Protein 3FGV (pdb70)

Sequence (182 aa):
RREEVVIVKKKSTPQRRGKFNAFFAEELLVGKLVSSETRDFPGCLGAYLLAPERNEEQVVHIWEETPDDALEEAYLTWRADRRGDFLEIINNEEYLLEEVEEQDFKTTYQQQLARREEVVIVKKKSTPQRRGKFNAFFAEELLVGKLVSSETRDFPGCLGAYLLAPERNEEQVVHIWEEETPDDALEEAYLTWRADRGDFLEIINNEYLLEEVEEQDFKTTYQQLA

B-factor: mean 14.97, std 7.83, range [6.07, 55.86]

Organism: Ruegeria pomeroyi (strain ATCC 700808 / DSM 15171 / DSS-3) (NCBI:txid246200)

Structure (mmCIF, N/CA/C/O backbone):
data_3FGV
#
_entry.id   3FGV
#
_cell.length_a   78.760
_cell.length_b   78.760
_cell.length_c   69.810
_cell.angle_alpha   90.000
_cell.angle_beta   90.000
_cell.angle_gamma   120.000
#
_symmetry.space_group_name_H-M   'P 65'
#
loop_
_entity.id
_entity.type
_entity.pdbx_description
1 polymer 'uncharacterized protein with ferredoxin-like fold'
2 non-polymer 'UNKNOWN LIGAND'
3 non-polymer 1,2-ETHANEDIOL
4 water water
#
loop_
_atom_site.group_PDB
_atom_site.id
_atom_site.type_symbol
_atom_site.label_atom_id
_atom_site.label_alt_id
_atom_site.label_comp_id
_atom_site.label_asym_id
_atom_site.label_entity_id
_atom_site.label_seq_id
_atom_site.pdbx_PDB_ins_code
_atom_site.Cartn_x
_atom_site.Cartn_y
_atom_site.Cartn_z
_atom_site.occupancy
_atom_site.B_iso_or_equiv
_atom_site.auth_seq_id
_atom_site.auth_comp_id
_atom_site.auth_asym_id
_atom_site.auth_atom_id
_atom_site.pdbx_PDB_model_num
ATOM 14 N N . ARG A 1 14 ? 35.622 -12.946 0.252 1.00 13.10 13 ARG A N 1
ATOM 15 C CA A ARG A 1 14 ? 35.460 -11.673 0.952 0.50 11.69 13 ARG A CA 1
ATOM 16 C CA B ARG A 1 14 ? 35.473 -11.663 0.949 0.50 11.48 13 ARG A CA 1
ATOM 17 C C . ARG A 1 14 ? 34.000 -11.263 0.939 1.00 10.21 13 ARG A C 1
ATOM 18 O O . ARG A 1 14 ? 33.284 -11.532 -0.030 1.00 10.71 13 ARG A O 1
ATOM 33 N N . GLU A 1 15 ? 33.560 -10.650 2.038 1.00 9.57 14 GLU A N 1
ATOM 34 C CA A GLU A 1 15 ? 32.188 -10.188 2.159 0.50 8.89 14 GLU A CA 1
ATOM 35 C CA B GLU A 1 15 ? 32.168 -10.239 2.251 0.50 10.63 14 GLU A CA 1
ATOM 36 C C . GLU A 1 15 ? 32.108 -8.723 2.461 1.00 9.70 14 GLU A C 1
ATOM 37 O O . GLU A 1 15 ? 33.037 -8.136 3.006 1.00 11.06 14 GLU A O 1
ATOM 48 N N . VAL A 1 16 ? 30.988 -8.123 2.061 1.00 9.01 15 VAL A N 1
ATOM 49 C CA . VAL A 1 16 ? 30.737 -6.688 2.251 1.00 8.64 15 VAL A CA 1
ATOM 50 C C . VAL A 1 16 ? 29.412 -6.551 2.961 1.00 8.14 15 VAL A C 1
ATOM 51 O O . VAL A 1 16 ? 28.440 -7.250 2.632 1.00 9.29 15 VAL A O 1
ATOM 55 N N . VAL A 1 17 ? 29.362 -5.659 3.944 1.00 8.30 16 VAL A N 1
ATOM 56 C CA . VAL A 1 17 ? 28.121 -5.265 4.588 1.00 8.23 16 VAL A CA 1
ATOM 57 C C . VAL A 1 17 ? 27.805 -3.834 4.196 1.00 7.46 16 VAL A C 1
ATOM 58 O O . VAL A 1 17 ? 28.685 -2.987 4.200 1.00 8.09 16 VAL A O 1
ATOM 62 N N . ILE A 1 18 ? 26.539 -3.572 3.886 1.00 7.74 17 ILE A N 1
ATOM 63 C CA . ILE A 1 18 ? 26.020 -2.216 3.701 1.00 7.99 17 ILE A CA 1
ATOM 64 C C . ILE A 1 18 ? 24.893 -2.036 4.702 1.00 8.29 17 ILE A C 1
ATOM 65 O O . ILE A 1 18 ? 23.945 -2.846 4.738 1.00 9.25 17 ILE A O 1
ATOM 70 N N . VAL A 1 19 ? 25.004 -1.004 5.544 1.00 8.58 18 VAL A N 1
ATOM 71 C CA . VAL A 1 19 ? 23.999 -0.708 6.550 1.00 9.39 18 VAL A CA 1
ATOM 72 C C . VAL A 1 19 ? 23.488 0.709 6.325 1.00 8.94 18 VAL A C 1
ATOM 73 O O . VAL A 1 19 ? 24.262 1.674 6.385 1.00 9.43 18 VAL A O 1
ATOM 77 N N . LYS A 1 20 ? 22.185 0.823 6.123 1.00 9.23 19 LYS A N 1
ATOM 78 C CA A LYS A 1 20 ? 21.520 2.123 5.908 0.50 8.89 19 LYS A CA 1
ATOM 79 C CA B LYS A 1 20 ? 21.529 2.109 5.901 0.25 9.57 19 LYS A CA 1
ATOM 80 C CA C LYS A 1 20 ? 21.547 2.099 5.882 0.25 9.98 19 LYS A CA 1
ATOM 81 C C . LYS A 1 20 ? 20.776 2.522 7.163 1.00 9.19 19 LYS A C 1
ATOM 82 O O . LYS A 1 20 ? 19.942 1.762 7.676 1.00 10.60 19 LYS A O 1
ATOM 98 N N . SER A 1 21 ? 21.063 3.733 7.650 1.00 9.14 20 SER A N 1
ATOM 99 C CA . SER A 1 21 ? 20.453 4.314 8.840 1.00 9.39 20 SER A CA 1
ATOM 100 C C . SER A 1 21 ? 19.637 5.552 8.500 1.00 10.04 20 SER A C 1
ATOM 101 O O . SER A 1 21 ? 20.050 6.369 7.677 1.00 9.94 20 SER A O 1
ATOM 104 N N . THR A 1 22 ? 18.510 5.693 9.197 1.00 10.08 21 THR A N 1
ATOM 105 C CA . THR A 1 22 ? 17.584 6.816 9.033 1.00 10.19 21 THR A CA 1
ATOM 106 C C . THR A 1 22 ? 17.486 7.482 10.402 1.00 10.32 21 THR A C 1
ATOM 107 O O . THR A 1 22 ? 16.757 6.989 11.261 1.00 11.12 21 THR A O 1
ATOM 111 N N . PRO A 1 23 ? 18.252 8.568 10.642 1.00 10.74 22 PRO A N 1
ATOM 112 C CA . PRO A 1 23 ? 18.191 9.217 11.963 1.00 11.47 22 PRO A CA 1
ATOM 113 C C . PRO A 1 23 ? 16.853 9.863 12.284 1.00 12.09 22 PRO A C 1
ATOM 114 O O . PRO A 1 23 ? 16.117 10.287 11.389 1.00 12.74 22 PRO A O 1
ATOM 118 N N . GLN A 1 24 ? 16.551 9.929 13.580 1.00 12.79 23 GLN A N 1
ATOM 119 C CA . GLN A 1 24 ? 15.400 10.701 14.042 1.00 13.81 23 GLN A CA 1
ATOM 120 C C . GLN A 1 24 ? 15.531 12.151 13.610 1.00 14.08 23 GLN A C 1
ATOM 121 O O . GLN A 1 24 ? 16.644 12.682 13.466 1.00 12.95 23 GLN A O 1
ATOM 127 N N . ARG A 1 25 ? 14.386 12.782 13.377 1.00 15.95 24 ARG A N 1
ATOM 128 C CA A ARG A 1 25 ? 14.423 14.159 12.903 0.50 16.11 24 ARG A CA 1
ATOM 129 C CA B ARG A 1 25 ? 14.259 14.205 13.028 0.50 16.20 24 ARG A CA 1
ATOM 130 C C . ARG A 1 25 ? 15.063 15.046 13.990 1.00 14.59 24 ARG A C 1
ATOM 131 O O . ARG A 1 25 ? 14.881 14.870 15.199 1.00 15.45 24 ARG A O 1
ATOM 146 N N . GLY A 1 26 ? 15.912 15.947 13.504 1.00 12.53 25 GLY A N 1
ATOM 147 C CA . GLY A 1 26 ? 16.708 16.819 14.341 1.00 12.25 25 GLY A CA 1
ATOM 148 C C . GLY A 1 26 ? 17.996 16.238 14.868 1.00 11.69 25 GLY A C 1
ATOM 149 O O . GLY A 1 26 ? 18.748 16.954 15.507 1.00 13.30 25 GLY A O 1
ATOM 150 N N . LYS A 1 27 ? 18.284 14.964 14.566 1.00 11.40 26 LYS A N 1
ATOM 151 C CA . LYS A 1 27 ? 19.466 14.274 15.085 1.00 11.68 26 LYS A CA 1
ATOM 152 C C . LYS A 1 27 ? 20.436 13.823 14.000 1.00 10.41 26 LYS A C 1
ATOM 153 O O . LYS A 1 27 ? 21.302 12.990 14.271 1.00 11.08 26 LYS A O 1
ATOM 159 N N . PHE A 1 28 ? 20.337 14.363 12.783 1.00 9.97 27 PHE A N 1
ATOM 160 C CA . PHE A 1 28 ? 21.205 13.908 11.701 1.00 10.02 27 PHE A CA 1
ATOM 161 C C . PHE A 1 28 ? 22.684 14.118 12.015 1.00 10.46 27 PHE A C 1
ATOM 162 O O . PHE A 1 28 ? 23.509 13.189 11.915 1.00 10.28 27 PHE A O 1
ATOM 170 N N . ASN A 1 29 ? 23.029 15.345 12.392 1.00 10.87 28 ASN A N 1
ATOM 171 C CA . ASN A 1 29 ? 24.429 15.659 12.624 1.00 11.43 28 ASN A CA 1
ATOM 172 C C . ASN A 1 29 ? 24.979 14.969 13.880 1.00 11.08 28 ASN A C 1
ATOM 173 O O . ASN A 1 29 ? 26.117 14.472 13.867 1.00 12.26 28 ASN A O 1
ATOM 178 N N . ALA A 1 30 ? 24.170 14.864 14.934 1.00 11.19 29 ALA A N 1
ATOM 179 C CA . ALA A 1 30 ? 24.558 14.116 16.133 1.00 11.89 29 ALA A CA 1
ATOM 180 C C . ALA A 1 30 ? 24.794 12.645 15.814 1.00 11.24 29 ALA A C 1
ATOM 181 O O . ALA A 1 30 ? 25.771 12.044 16.295 1.00 12.32 29 ALA A O 1
ATOM 183 N N . PHE A 1 31 ? 23.921 12.071 14.994 1.00 10.78 30 PHE A N 1
ATOM 184 C CA A PHE A 1 31 ? 24.057 10.677 14.574 0.50 9.76 30 PHE A CA 1
ATOM 185 C CA B PHE A 1 31 ? 24.092 10.680 14.632 0.50 10.62 30 PHE A CA 1
ATOM 186 C C . PHE A 1 31 ? 25.360 10.476 13.804 1.00 10.28 30 PHE A C 1
ATOM 187 O O . PHE A 1 31 ? 26.076 9.495 14.020 1.00 10.97 30 PHE A O 1
ATOM 202 N N . ALA A 1 32 ? 25.654 11.398 12.885 1.00 10.38 31 ALA A N 1
ATOM 203 C CA . ALA A 1 32 ? 26.883 11.305 12.099 1.00 10.42 31 ALA A CA 1
ATOM 204 C C . ALA A 1 32 ? 28.128 11.300 12.984 1.00 11.08 31 ALA A C 1
ATOM 205 O O . ALA A 1 32 ? 29.070 10.549 12.726 1.00 11.40 31 ALA A O 1
ATOM 207 N N . GLU A 1 33 ? 28.128 12.105 14.052 1.00 11.30 32 GLU A N 1
ATOM 208 C CA A GLU A 1 33 ? 29.264 12.141 14.976 0.50 12.48 32 GLU A CA 1
ATOM 209 C CA B GLU A 1 33 ? 29.268 12.133 14.982 0.50 12.93 32 GLU A CA 1
ATOM 210 C C . GLU A 1 33 ? 29.404 10.796 15.701 1.00 11.98 32 GLU A C 1
ATOM 211 O O . GLU A 1 33 ? 30.502 10.263 15.820 1.00 13.23 32 GLU A O 1
ATOM 222 N N . LEU A 1 34 ? 28.285 10.259 16.173 1.00 11.52 33 LEU A N 1
ATOM 223 C CA A LEU A 1 34 ? 28.311 8.976 16.907 0.50 11.47 33 LEU A CA 1
ATOM 224 C CA B LEU A 1 34 ? 28.260 8.991 16.896 0.50 12.11 33 LEU A CA 1
ATOM 225 C C . LEU A 1 34 ? 28.737 7.838 16.004 1.00 11.22 33 LEU A C 1
ATOM 226 O O . LEU A 1 34 ? 29.613 7.045 16.369 1.00 11.13 33 LEU A O 1
ATOM 235 N N . VAL A 1 35 ? 28.128 7.739 14.833 1.00 10.49 34 VAL A N 1
ATOM 236 C CA . VAL A 1 35 ? 28.430 6.622 13.946 1.00 10.93 34 VAL A CA 1
ATOM 237 C C . VAL A 1 35 ? 29.840 6.719 13.369 1.00 11.07 34 VAL A C 1
ATOM 238 O O . VAL A 1 35 ? 30.487 5.703 13.123 1.00 11.67 34 VAL A O 1
ATOM 242 N N . GLY A 1 36 ? 30.364 7.923 13.204 1.00 10.25 35 GLY A N 1
ATOM 243 C CA . GLY A 1 36 ? 31.737 8.079 12.761 1.00 11.55 35 GLY A CA 1
ATOM 244 C C . GLY A 1 36 ? 32.740 7.405 13.690 1.00 11.25 35 GLY A C 1
ATOM 245 O O . GLY A 1 36 ? 33.691 6.755 13.229 1.00 12.21 35 GLY A O 1
ATOM 246 N N . LYS A 1 37 ? 32.500 7.502 14.991 1.00 10.76 36 LYS A N 1
ATOM 247 C CA . LYS A 1 37 ? 33.367 6.820 15.974 1.00 11.30 36 LYS A CA 1
ATOM 248 C C . LYS A 1 37 ? 33.254 5.296 15.847 1.00 10.20 36 LYS A C 1
ATOM 249 O O . LYS A 1 37 ? 34.257 4.583 15.895 1.00 10.95 36 LYS A O 1
ATOM 255 N N . LEU A 1 38 ? 32.043 4.800 15.626 1.00 9.99 37 LEU A N 1
ATOM 256 C CA . LEU A 1 38 ? 31.826 3.359 15.435 1.00 9.90 37 LEU A CA 1
ATOM 257 C C . LEU A 1 38 ? 32.476 2.848 14.154 1.00 9.61 37 LEU A C 1
ATOM 258 O O . LEU A 1 38 ? 33.071 1.770 14.141 1.00 9.94 37 LEU A O 1
ATOM 263 N N . VAL A 1 39 ? 32.417 3.634 13.091 1.00 9.60 38 VAL A N 1
ATOM 264 C CA . VAL A 1 39 ? 33.060 3.279 11.820 1.00 8.87 38 VAL A CA 1
ATOM 265 C C . VAL A 1 39 ? 34.582 3.196 11.989 1.00 9.30 38 VAL A C 1
ATOM 266 O O . VAL A 1 39 ? 35.212 2.298 11.449 1.00 9.91 38 VAL A O 1
ATOM 270 N N . SER A 1 40 ? 35.165 4.116 12.752 1.00 9.94 39 SER A N 1
ATOM 271 C CA A SER A 1 40 ? 36.594 4.079 13.041 0.50 10.91 39 SER A CA 1
ATOM 272 C CA B SER A 1 40 ? 36.598 4.077 13.040 0.50 11.01 39 SER A CA 1
ATOM 273 C C . SER A 1 40 ? 36.983 2.816 13.817 1.00 10.16 39 SER A C 1
ATOM 274 O O . SER A 1 40 ? 38.022 2.205 13.546 1.00 10.93 39 SER A O 1
ATOM 279 N N . GLU A 1 41 ? 36.151 2.422 14.776 1.00 9.81 40 GLU A N 1
ATOM 280 C CA . GLU A 1 41 ? 36.395 1.175 15.495 1.00 10.01 40 GLU A CA 1
ATOM 281 C C . GLU A 1 41 ? 36.350 -0.023 14.554 1.00 9.35 40 GLU A C 1
ATOM 282 O O . GLU A 1 41 ? 37.196 -0.919 14.598 1.00 10.71 40 GLU A O 1
ATOM 288 N N . THR A 1 42 ? 35.352 -0.024 13.689 1.00 8.70 41 THR A N 1
ATOM 289 C CA . THR A 1 42 ? 35.166 -1.119 12.744 1.00 8.09 41 THR A CA 1
ATOM 290 C C . THR A 1 42 ? 36.323 -1.224 11.760 1.00 8.05 41 THR A C 1
ATOM 291 O O . THR A 1 42 ? 36.804 -2.318 11.471 1.00 8.50 41 THR A O 1
ATOM 295 N N . ARG A 1 43 ? 36.762 -0.083 11.245 1.00 9.10 42 ARG A N 1
ATOM 296 C CA . ARG A 1 43 ? 37.808 -0.020 10.232 1.00 8.89 42 ARG A CA 1
ATOM 297 C C . ARG A 1 43 ? 39.063 -0.815 10.604 1.00 9.31 42 ARG A C 1
ATOM 298 O O . ARG A 1 43 ? 39.654 -1.457 9.751 1.00 10.54 42 ARG A O 1
ATOM 306 N N . ASP A 1 44 ? 39.463 -0.728 11.869 1.00 9.22 43 ASP A N 1
ATOM 307 C CA . ASP A 1 44 ? 40.674 -1.389 12.368 1.00 9.73 43 ASP A CA 1
ATOM 308 C C . ASP A 1 44 ? 40.406 -2.630 13.186 1.00 9.32 43 ASP A C 1
ATOM 309 O O . ASP A 1 44 ? 41.321 -3.180 13.795 1.00 10.44 43 ASP A O 1
ATOM 314 N N . PHE A 1 45 ? 39.174 -3.127 13.157 1.00 9.42 44 PHE A N 1
ATOM 315 C CA . PHE A 1 45 ? 38.829 -4.385 13.805 1.00 9.20 44 PHE A CA 1
ATOM 316 C C . PHE A 1 45 ? 39.485 -5.524 13.016 1.00 9.09 44 PHE A C 1
ATOM 317 O O . PHE A 1 45 ? 39.585 -5.428 11.794 1.00 9.13 44 PHE A O 1
ATOM 325 N N . PRO A 1 46 ? 39.949 -6.597 13.700 1.00 8.62 45 PRO A N 1
ATOM 326 C CA . PRO A 1 46 ? 40.587 -7.678 12.947 1.00 9.34 45 PRO A CA 1
ATOM 327 C C . PRO A 1 46 ? 39.715 -8.229 11.807 1.00 9.73 45 PRO A C 1
ATOM 328 O O . PRO A 1 46 ? 38.550 -8.545 12.018 1.00 10.70 45 PRO A O 1
ATOM 332 N N . GLY A 1 47 ? 40.301 -8.315 10.612 1.00 9.99 46 GLY A N 1
ATOM 333 C CA . GLY A 1 47 ? 39.634 -8.810 9.424 1.00 10.42 46 GLY A CA 1
ATOM 334 C C . GLY A 1 47 ? 38.941 -7.775 8.574 1.00 9.37 46 GLY A C 1
ATOM 335 O O . GLY A 1 47 ? 38.525 -8.094 7.462 1.00 9.97 46 GLY A O 1
ATOM 336 N N . CYS A 1 48 ? 38.829 -6.539 9.063 1.00 8.69 47 CYS A N 1
ATOM 337 C CA . CYS A 1 48 ? 38.199 -5.476 8.274 1.00 8.72 47 CYS A CA 1
ATOM 338 C C . CYS A 1 48 ? 39.218 -4.919 7.285 1.00 9.06 47 CYS A C 1
ATOM 339 O O . CYS A 1 48 ? 40.286 -4.451 7.679 1.00 10.40 47 CYS A O 1
ATOM 342 N N . LEU A 1 49 ? 38.870 -4.956 6.008 1.00 8.95 48 LEU A N 1
ATOM 343 C CA . LEU A 1 49 ? 39.700 -4.465 4.915 1.00 9.98 48 LEU A CA 1
ATOM 344 C C . LEU A 1 49 ? 39.386 -3.028 4.524 1.00 10.58 48 LEU A C 1
ATOM 345 O O . LEU A 1 49 ? 40.106 -2.438 3.729 1.00 12.89 48 LEU A O 1
ATOM 350 N N . GLY A 1 50 ? 38.305 -2.469 5.059 1.00 9.75 49 GLY A N 1
ATOM 351 C CA . GLY A 1 50 ? 37.951 -1.074 4.813 1.00 9.91 49 GLY A CA 1
ATOM 352 C C . GLY A 1 50 ? 36.582 -0.770 5.360 1.00 8.70 49 GLY A C 1
ATOM 353 O O . GLY A 1 50 ? 35.727 -1.659 5.421 1.00 9.58 49 GLY A O 1
ATOM 354 N N . ALA A 1 51 ? 36.379 0.479 5.785 1.00 8.84 50 ALA A N 1
ATOM 355 C CA . ALA A 1 51 ? 35.079 0.921 6.276 1.00 8.21 50 ALA A CA 1
ATOM 356 C C . ALA A 1 51 ? 34.862 2.355 5.849 1.00 8.78 50 ALA A C 1
ATOM 357 O O . ALA A 1 51 ? 35.787 3.164 5.881 1.00 9.90 50 ALA A O 1
ATOM 359 N N . TYR A 1 52 ? 33.645 2.662 5.414 1.00 8.76 51 TYR A N 1
ATOM 360 C CA . TYR A 1 52 ? 33.313 3.950 4.816 1.00 8.89 51 TYR A CA 1
ATOM 361 C C . TYR A 1 52 ? 31.992 4.427 5.381 1.00 9.06 51 TYR A C 1
ATOM 362 O O . TYR A 1 52 ? 31.056 3.625 5.479 1.00 9.61 51 TYR A O 1
ATOM 371 N N . LEU A 1 53 ? 31.915 5.721 5.707 1.00 9.03 52 LEU A N 1
ATOM 372 C CA . LEU A 1 53 ? 30.678 6.379 6.133 1.00 8.68 52 LEU A CA 1
ATOM 373 C C . LEU A 1 53 ? 30.269 7.381 5.048 1.00 8.35 52 LEU A C 1
ATOM 374 O O . LEU A 1 53 ? 31.074 8.234 4.649 1.00 10.03 52 LEU A O 1
ATOM 392 N N . LEU A 1 55 ? 27.136 10.107 3.740 1.00 8.21 54 LEU A N 1
ATOM 393 C CA . LEU A 1 55 ? 26.085 10.984 4.256 1.00 8.11 54 LEU A CA 1
ATOM 394 C C . LEU A 1 55 ? 25.273 11.588 3.130 1.00 7.92 54 LEU A C 1
ATOM 395 O O . LEU A 1 55 ? 25.840 12.056 2.129 1.00 8.47 54 LEU A O 1
ATOM 400 N N . ALA A 1 56 ? 23.954 11.605 3.303 1.00 7.70 55 ALA A N 1
ATOM 401 C CA . ALA A 1 56 ? 23.048 12.301 2.388 1.00 8.60 55 ALA A CA 1
ATOM 402 C C . ALA A 1 56 ? 22.013 13.028 3.230 1.00 9.17 55 ALA A C 1
ATOM 403 O O . ALA A 1 56 ? 20.879 12.544 3.391 1.00 9.05 55 ALA A O 1
ATOM 405 N N . PRO A 1 57 ? 22.395 14.184 3.789 1.00 9.00 56 PRO A N 1
ATOM 406 C CA . PRO A 1 57 ? 21.466 14.894 4.699 1.00 9.08 56 PRO A CA 1
ATOM 407 C C . PRO A 1 57 ? 20.103 15.197 4.116 1.00 8.92 56 PRO A C 1
ATOM 408 O O . PRO A 1 57 ? 19.092 15.089 4.808 1.00 9.89 56 PRO A O 1
ATOM 412 N N . GLU A 1 58 ? 20.069 15.548 2.841 1.00 8.92 57 GLU A N 1
ATOM 413 C CA . GLU A 1 58 ? 18.811 15.929 2.214 1.00 10.45 57 GLU A CA 1
ATOM 414 C C . GLU A 1 58 ? 17.840 14.744 2.073 1.00 10.66 57 GLU A C 1
ATOM 415 O O . GLU A 1 58 ? 16.640 14.961 1.915 1.00 12.76 57 GLU A O 1
ATOM 421 N N . ARG A 1 59 ? 18.371 13.515 2.090 1.00 9.71 58 ARG A N 1
ATOM 422 C CA . ARG A 1 59 ? 17.574 12.294 2.073 1.00 9.47 58 ARG A CA 1
ATOM 423 C C . ARG A 1 59 ? 17.418 11.682 3.456 1.00 9.16 58 ARG A C 1
ATOM 424 O O . ARG A 1 59 ? 16.801 10.617 3.604 1.00 10.89 58 ARG A O 1
ATOM 432 N N . ASN A 1 60 ? 17.944 12.346 4.485 1.00 9.30 59 ASN A N 1
ATOM 433 C CA . ASN A 1 60 ? 17.969 11.799 5.843 1.00 9.71 59 ASN A CA 1
ATOM 434 C C . ASN A 1 60 ? 18.497 10.365 5.883 1.00 9.46 59 ASN A C 1
ATOM 435 O O . ASN A 1 60 ? 17.921 9.497 6.524 1.00 10.03 59 ASN A O 1
ATOM 440 N N . GLU A 1 61 ? 19.619 10.169 5.203 1.00 9.46 60 GLU A N 1
ATOM 441 C CA A GLU A 1 61 ? 20.204 8.853 5.065 0.50 8.76 60 GLU A CA 1
ATOM 442 C CA B GLU A 1 61 ? 20.227 8.844 4.996 0.50 11.08 60 GLU A CA 1
ATOM 443 C C . GLU A 1 61 ? 21.690 8.893 5.389 1.00 9.14 60 GLU A C 1
ATOM 444 O O . GLU A 1 61 ? 22.409 9.804 4.971 1.00 9.09 60 GLU A O 1
ATOM 455 N N . GLN A 1 62 ? 22.135 7.882 6.130 1.00 8.81 61 GLN A N 1
ATOM 456 C CA . GLN A 1 62 ? 23.551 7.632 6.330 1.00 9.09 61 GLN A CA 1
ATOM 457 C C . GLN A 1 62 ? 23.785 6.163 6.011 1.00 9.35 61 GLN A C 1
ATOM 458 O O . GLN A 1 62 ? 22.960 5.321 6.360 1.00 11.02 61 GLN A O 1
ATOM 464 N N . VAL A 1 63 ? 24.873 5.870 5.320 1.00 8.68 62 VAL A N 1
ATOM 465 C CA . VAL A 1 63 ? 25.187 4.506 4.915 1.00 8.44 62 VAL A CA 1
ATOM 466 C C . VAL A 1 63 ? 26.606 4.193 5.348 1.00 8.29 62 VAL A C 1
ATOM 467 O O . VAL A 1 63 ? 27.515 4.992 5.139 1.00 9.46 62 VAL A O 1
ATOM 471 N N . VAL A 1 64 ? 26.780 3.018 5.945 1.00 8.14 63 VAL A N 1
ATOM 472 C CA . VAL A 1 64 ? 28.082 2.486 6.272 1.00 7.92 63 VAL A CA 1
ATOM 473 C C . VAL A 1 64 ? 28.319 1.255 5.416 1.00 7.54 63 VAL A C 1
ATOM 474 O O . VAL A 1 64 ? 27.420 0.425 5.248 1.00 8.60 63 VAL A O 1
ATOM 491 N N . HIS A 1 66 ? 31.382 -1.822 4.929 1.00 7.35 65 HIS A N 1
ATOM 492 C CA . HIS A 1 66 ? 32.656 -2.392 5.342 1.00 7.61 65 HIS A CA 1
ATOM 493 C C . HIS A 1 66 ? 32.906 -3.721 4.675 1.00 7.70 65 HIS A C 1
ATOM 494 O O . HIS A 1 66 ? 31.983 -4.451 4.337 1.00 8.55 65 HIS A O 1
ATOM 501 N N . ILE A 1 67 ? 34.194 -3.966 4.461 1.00 8.34 66 ILE A N 1
ATOM 502 C CA . ILE A 1 67 ? 34.706 -5.115 3.722 1.00 8.53 66 ILE A CA 1
ATOM 503 C C . ILE A 1 67 ? 35.453 -6.028 4.677 1.00 8.41 66 ILE A C 1
ATOM 504 O O . ILE A 1 67 ? 36.199 -5.547 5.530 1.00 8.51 66 ILE A O 1
ATOM 509 N N . TRP A 1 68 ? 35.244 -7.335 4.528 1.00 8.43 67 TRP A N 1
ATOM 510 C CA . TRP A 1 68 ? 35.722 -8.343 5.467 1.00 8.91 67 TRP A CA 1
ATOM 511 C C . TRP A 1 68 ? 36.523 -9.401 4.736 1.00 8.86 67 TRP A C 1
ATOM 512 O O . TRP A 1 68 ? 36.101 -9.919 3.700 1.00 9.45 67 TRP A O 1
ATOM 523 N N A GLU A 1 69 ? 37.698 -9.721 5.294 0.50 9.61 68 GLU A N 1
ATOM 524 N N B GLU A 1 69 ? 37.677 -9.760 5.296 0.50 9.55 68 GLU A N 1
ATOM 525 C CA A GLU A 1 69 ? 38.603 -10.768 4.772 0.50 10.50 68 GLU A CA 1
ATOM 526 C CA B GLU A 1 69 ? 38.570 -10.726 4.644 0.50 10.51 68 GLU A CA 1
ATOM 527 C C A GLU A 1 69 ? 37.912 -12.088 4.525 0.50 10.76 68 GLU A C 1
ATOM 528 C C B GLU A 1 69 ? 37.939 -12.112 4.529 0.50 10.82 68 GLU A C 1
ATOM 529 O O A GLU A 1 69 ? 38.133 -12.737 3.494 0.50 12.12 68 GLU A O 1
ATOM 530 O O B GLU A 1 69 ? 38.219 -12.829 3.562 0.50 12.17 68 GLU A O 1
ATOM 541 N N . THR A 1 70 ? 37.123 -12.493 5.510 1.00 11.34 69 THR A N 1
ATOM 542 C CA . THR A 1 70 ? 36.425 -13.773 5.505 1.00 13.15 69 THR A CA 1
ATOM 543 C C . THR A 1 70 ? 35.054 -13.593 6.151 1.00 12.40 69 THR A C 1
ATOM 544 O O . THR A 1 70 ? 34.850 -12.665 6.939 1.00 11.46 69 THR A O 1
ATOM 548 N N . PRO A 1 71 ? 34.116 -14.498 5.870 1.00 14.01 70 PRO A N 1
ATOM 549 C CA . P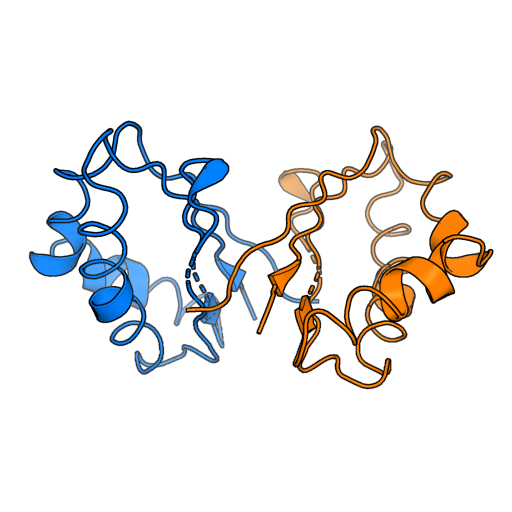RO A 1 71 ? 32.889 -14.523 6.644 1.00 14.06 70 PRO A CA 1
ATOM 550 C C . PRO A 1 71 ? 33.132 -14.743 8.151 1.00 14.19 70 PRO A C 1
ATOM 55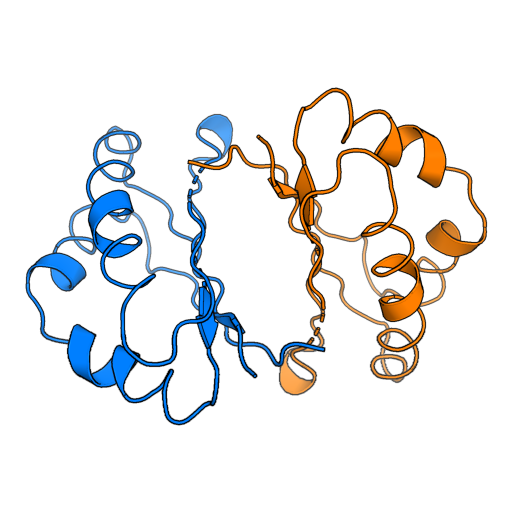1 O O . PRO A 1 71 ? 32.411 -14.159 8.959 1.00 14.39 70 PRO A O 1
ATOM 555 N N . ASP A 1 72 ? 34.176 -15.501 8.508 1.00 15.33 71 ASP A N 1
ATOM 556 C CA A ASP A 1 72 ? 34.525 -15.745 9.922 0.50 15.55 71 ASP A CA 1
ATOM 557 C CA B ASP A 1 72 ? 34.544 -15.741 9.915 0.50 16.15 71 ASP A CA 1
ATOM 558 C C . ASP A 1 72 ? 34.809 -14.422 10.630 1.00 14.40 71 ASP A C 1
ATOM 559 O O . ASP A 1 72 ? 34.345 -14.207 11.747 1.00 13.48 71 ASP A O 1
ATOM 568 N N . ALA A 1 73 ? 35.596 -13.573 9.982 1.00 12.78 72 ALA A N 1
ATOM 569 C CA . ALA A 1 73 ? 35.987 -12.293 10.544 1.00 11.68 72 ALA A CA 1
ATOM 570 C C . ALA A 1 73 ? 34.773 -11.398 10.745 1.00 10.11 72 ALA A C 1
ATOM 571 O O . ALA A 1 73 ? 34.616 -10.782 11.789 1.00 9.86 72 ALA A O 1
ATOM 573 N N . LEU A 1 74 ? 33.894 -11.344 9.744 1.00 9.22 73 LEU A N 1
ATOM 574 C CA . LEU A 1 74 ? 32.650 -10.577 9.878 1.00 9.01 73 LEU A CA 1
ATOM 575 C C . LEU A 1 74 ? 31.829 -11.064 11.060 1.00 8.73 73 LEU A C 1
ATOM 576 O O . LEU A 1 74 ? 31.361 -10.287 11.875 1.00 8.52 73 LEU A O 1
ATOM 581 N N . GLU A 1 75 ? 31.637 -12.373 11.148 1.00 9.32 74 GLU A N 1
ATOM 582 C CA A GLU A 1 75 ? 30.803 -12.912 12.208 0.50 9.13 74 GLU A CA 1
ATOM 583 C CA B GLU A 1 75 ? 30.785 -12.915 12.208 0.50 9.95 74 GLU A CA 1
ATOM 584 C C . GLU A 1 75 ? 31.391 -12.669 13.595 1.00 9.32 74 GLU A C 1
ATOM 585 O O . GLU A 1 75 ? 30.659 -12.367 14.540 1.00 9.97 74 GLU A O 1
ATOM 596 N N . ALA A 1 76 ? 32.723 -12.745 13.705 1.00 9.41 75 ALA A N 1
ATOM 597 C CA . ALA A 1 76 ? 33.389 -12.431 14.982 1.00 9.56 75 ALA A CA 1
ATOM 598 C C . ALA A 1 76 ? 33.127 -10.966 15.395 1.00 8.82 75 ALA A C 1
ATOM 599 O O . ALA A 1 76 ? 32.891 -10.668 16.567 1.00 9.05 75 ALA A O 1
ATOM 601 N N . TYR A 1 77 ? 33.164 -10.062 14.417 1.00 8.41 76 TYR A N 1
ATOM 602 C CA . TYR A 1 77 ? 32.841 -8.653 14.627 1.00 8.04 76 TYR A CA 1
ATOM 603 C C . TYR A 1 77 ? 31.400 -8.457 15.092 1.00 7.96 76 TYR A C 1
ATOM 604 O O . TYR A 1 77 ? 31.135 -7.704 16.038 1.00 8.18 76 TYR A O 1
ATOM 613 N N . LEU A 1 78 ? 30.453 -9.110 14.413 1.00 8.09 77 LEU A N 1
ATOM 614 C CA . LEU A 1 78 ? 29.047 -8.940 14.763 1.00 8.41 77 LEU A CA 1
ATOM 615 C C . LEU A 1 78 ? 28.736 -9.455 16.174 1.00 9.06 77 LEU A C 1
ATOM 616 O O . LEU A 1 78 ? 27.953 -8.851 16.904 1.00 9.07 77 LEU A O 1
ATOM 621 N N . THR A 1 79 ? 29.387 -10.546 16.550 1.00 8.36 78 THR A N 1
ATOM 622 C CA . THR A 1 79 ? 29.283 -11.089 17.905 1.00 8.85 78 THR A CA 1
ATOM 623 C C . THR A 1 79 ? 29.895 -10.147 18.931 1.00 9.17 78 THR A C 1
ATOM 624 O O . THR A 1 79 ? 29.299 -9.884 19.988 1.00 9.65 78 THR A O 1
ATOM 628 N N . TRP A 1 80 ? 31.085 -9.650 18.617 1.00 8.86 79 TRP A N 1
ATOM 629 C CA . TRP A 1 80 ? 31.799 -8.743 19.507 1.00 9.10 79 TRP A CA 1
ATOM 630 C C . TRP A 1 80 ? 31.01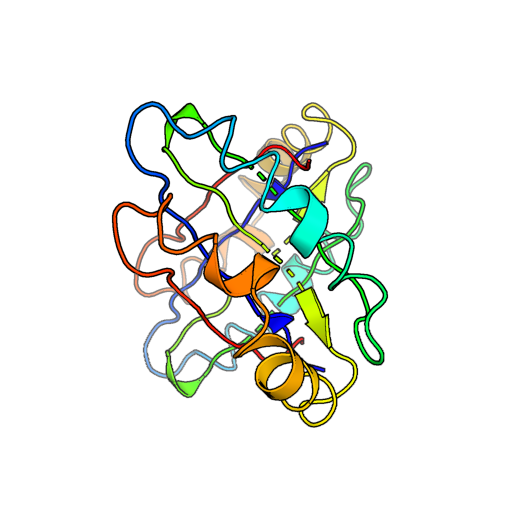2 -7.477 19.780 1.00 9.23 79 TRP A C 1
ATOM 631 O O . TRP A 1 80 ? 30.960 -7.009 20.922 1.00 9.68 79 TRP A O 1
ATOM 642 N N . ARG A 1 81 ? 30.388 -6.908 18.751 1.00 8.99 80 ARG A N 1
ATOM 643 C CA . ARG A 1 81 ? 29.731 -5.603 18.936 1.00 9.77 80 ARG A CA 1
ATOM 644 C C . ARG A 1 81 ? 28.335 -5.688 19.542 1.00 9.56 80 ARG A C 1
ATOM 645 O O . ARG A 1 81 ? 27.832 -4.669 20.000 1.00 11.11 80 ARG A O 1
ATOM 653 N N . ALA A 1 82 ? 27.711 -6.869 19.542 1.00 10.37 81 ALA A N 1
ATOM 654 C CA . ALA A 1 82 ? 26.267 -6.998 19.783 1.00 10.60 81 ALA A CA 1
ATOM 655 C C . ALA A 1 82 ? 25.803 -6.370 21.079 1.00 10.66 81 ALA A C 1
ATOM 656 O O . ALA A 1 82 ? 24.730 -5.748 21.121 1.00 13.18 81 ALA A O 1
ATOM 658 N N . ASP A 1 83 ? 26.585 -6.544 22.143 1.00 9.90 82 ASP A N 1
ATOM 659 C CA . ASP A 1 83 ? 26.211 -6.067 23.487 1.00 10.12 82 ASP A CA 1
ATOM 660 C C . ASP A 1 83 ? 27.021 -4.867 23.958 1.00 12.09 82 ASP A C 1
ATOM 661 O O . ASP A 1 83 ? 26.900 -4.464 25.134 1.00 12.59 82 ASP A O 1
ATOM 666 N N . ARG A 1 84 ? 27.793 -4.254 23.063 1.00 11.30 83 ARG A N 1
ATOM 667 C CA A ARG A 1 84 ? 28.647 -3.116 23.455 0.50 11.49 83 ARG A CA 1
ATOM 668 C CA B ARG A 1 84 ? 28.633 -3.125 23.460 0.50 12.29 83 ARG A CA 1
ATOM 669 C C . ARG A 1 84 ? 27.838 -1.828 23.529 1.00 12.27 83 ARG A C 1
ATOM 670 O O . ARG A 1 84 ? 27.060 -1.522 22.628 1.00 12.17 83 ARG A O 1
ATOM 685 N N . GLY A 1 85 ? 28.040 -1.069 24.607 1.00 12.81 84 GLY A N 1
ATOM 686 C CA . GLY A 1 85 ? 27.243 0.120 24.861 1.00 12.41 84 GLY A CA 1
ATOM 687 C C . GLY A 1 85 ? 27.265 1.164 23.770 1.00 11.83 84 GLY A C 1
ATOM 688 O O . GLY A 1 85 ? 26.236 1.727 23.437 1.00 12.49 84 GLY A O 1
ATOM 689 N N . ASP A 1 86 ? 28.437 1.411 23.198 1.00 11.36 85 ASP A N 1
ATOM 690 C CA . ASP A 1 86 ? 28.529 2.434 22.147 1.00 11.52 85 ASP A CA 1
ATOM 691 C C . ASP A 1 86 ? 27.804 2.042 20.864 1.00 10.77 85 ASP A C 1
ATOM 692 O O . ASP A 1 86 ? 27.096 2.865 20.297 1.00 11.50 85 ASP A O 1
ATOM 697 N N . PHE A 1 87 ? 27.865 0.767 20.472 1.00 9.88 86 PHE A N 1
ATOM 698 C CA . PHE A 1 87 ? 27.059 0.305 19.345 1.00 10.17 86 PHE A CA 1
ATOM 699 C C . PHE A 1 87 ? 25.566 0.347 19.656 1.00 11.23 86 PHE A C 1
ATOM 700 O O . PHE A 1 87 ? 24.768 0.737 18.813 1.00 13.03 86 PHE A O 1
ATOM 708 N N . LEU A 1 88 ? 25.198 -0.036 20.871 1.00 11.46 87 LEU A N 1
ATOM 709 C CA . LEU A 1 88 ? 23.784 -0.012 21.271 1.00 12.26 87 LEU A CA 1
ATOM 710 C C . LEU A 1 88 ? 23.184 1.385 21.352 1.00 12.38 87 LEU A C 1
ATOM 711 O O . LEU A 1 88 ? 22.002 1.559 21.141 1.00 12.89 87 LEU A O 1
ATOM 716 N N . GLU A 1 89 ? 24.025 2.379 21.626 1.00 13.35 88 GLU A N 1
ATOM 717 C CA . GLU A 1 89 ? 23.568 3.769 21.722 1.00 14.34 88 GLU A CA 1
ATOM 718 C C . GLU A 1 89 ? 22.887 4.259 20.449 1.00 14.34 88 GLU A C 1
ATOM 719 O O . GLU A 1 89 ? 22.016 5.121 20.529 1.00 14.66 88 GLU A O 1
ATOM 725 N N . ILE A 1 90 ? 23.255 3.711 19.286 1.00 15.39 89 ILE A N 1
ATOM 726 C CA A ILE A 1 90 ? 22.656 4.123 18.010 0.50 16.43 89 ILE A CA 1
ATOM 727 C CA B ILE A 1 90 ? 22.635 4.108 18.001 0.50 16.59 89 ILE A CA 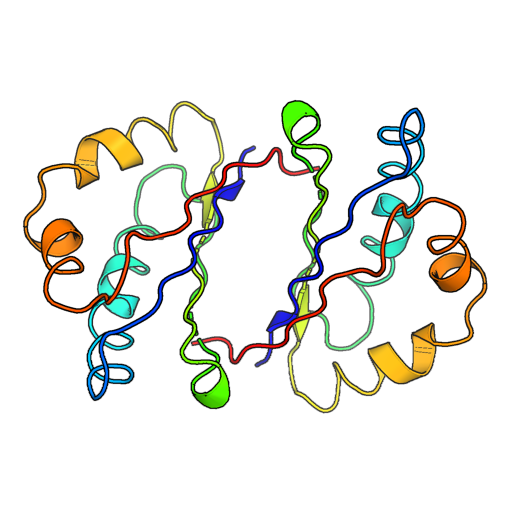1
ATOM 728 C C . ILE A 1 90 ? 21.122 3.992 18.009 1.00 17.08 89 ILE A C 1
ATOM 729 O O . ILE A 1 90 ? 20.430 4.793 17.388 1.00 16.77 89 ILE A O 1
ATOM 738 N N . ASN A 1 91 ? 20.605 2.992 18.724 1.00 18.96 90 ASN A N 1
ATOM 739 C CA A ASN A 1 91 ? 19.189 2.697 18.674 0.50 21.67 90 ASN A CA 1
ATOM 740 C CA B ASN A 1 91 ? 19.166 2.699 18.764 0.50 21.80 90 ASN A CA 1
ATOM 741 C C . ASN A 1 91 ? 18.332 3.880 19.199 1.00 22.31 90 ASN A C 1
ATOM 742 O O . ASN A 1 91 ? 17.220 4.084 18.688 1.00 25.90 90 ASN A O 1
ATOM 751 N N . GLU A 1 92 ? 18.875 4.691 20.131 1.00 21.39 91 GLU A N 1
ATOM 752 C CA A GLU A 1 92 ? 18.108 5.858 20.602 0.50 22.65 91 GLU A CA 1
ATOM 753 C CA B GLU A 1 92 ? 18.256 5.942 20.657 0.50 22.09 91 GLU A CA 1
ATOM 754 C C . GLU A 1 92 ? 18.136 7.067 19.643 1.00 21.34 91 GLU A C 1
ATOM 755 O O . GLU A 1 92 ? 17.458 8.054 19.901 1.00 23.84 91 GLU A O 1
ATOM 766 N N . TYR A 1 93 ? 18.865 6.975 18.524 1.00 17.97 92 TYR A N 1
ATOM 767 C CA . TYR A 1 93 ? 18.927 8.036 17.521 1.00 17.35 92 TYR A CA 1
ATOM 768 C C . TYR A 1 93 ? 18.236 7.681 16.200 1.00 16.60 92 TYR A C 1
ATOM 769 O O . TYR A 1 93 ? 18.141 8.556 15.339 1.00 18.88 92 TYR A O 1
ATOM 778 N N . LEU A 1 94 ? 17.769 6.436 16.041 1.00 15.72 93 LEU A N 1
ATOM 779 C CA A LEU A 1 94 ? 17.202 5.872 14.796 0.50 14.99 93 LEU A CA 1
ATOM 780 C CA B LEU A 1 94 ? 17.222 6.062 14.743 0.50 15.92 93 LEU A CA 1
ATOM 781 C C . LEU A 1 94 ? 15.695 6.058 14.733 1.00 15.12 93 LEU A C 1
ATOM 782 O O . LEU A 1 94 ? 15.022 5.766 15.732 1.00 16.62 93 LEU A O 1
ATOM 791 N N . GLU A 1 95 ? 15.164 6.445 13.575 1.00 13.79 94 GLU A N 1
ATOM 792 C CA A GLU A 1 95 ? 13.711 6.526 13.396 0.50 15.33 94 GLU A CA 1
ATOM 793 C CA B GLU A 1 95 ? 13.723 6.558 13.307 0.50 15.63 94 GLU A CA 1
ATOM 794 C C . GLU A 1 95 ? 13.105 5.155 13.161 1.00 16.33 94 GLU A C 1
ATOM 795 O O . GLU A 1 95 ? 12.002 4.874 13.638 1.00 18.37 94 GLU A O 1
ATOM 806 N N . VAL A 1 96 ? 13.811 4.301 12.430 1.00 15.34 95 VAL A N 1
ATOM 807 C CA . VAL A 1 96 ? 13.396 2.926 12.142 1.00 15.57 95 VAL A CA 1
ATOM 808 C C . VAL A 1 96 ? 14.632 2.052 12.257 1.00 15.02 95 VAL A C 1
ATOM 809 O O . VAL A 1 96 ? 15.758 2.564 12.320 1.00 14.90 95 VAL A O 1
ATOM 813 N N . GLU A 1 97 ? 14.427 0.735 12.253 1.00 15.06 96 GLU A N 1
ATOM 814 C CA A GLU A 1 97 ? 15.548 -0.208 12.314 0.50 15.45 96 GLU A CA 1
ATOM 815 C CA B GLU A 1 97 ? 15.518 -0.242 12.286 0.50 15.27 96 GLU A CA 1
ATOM 816 C C . GLU A 1 97 ? 16.454 -0.031 11.096 1.00 14.62 96 GLU A C 1
ATOM 817 O O . GLU A 1 97 ? 15.992 0.285 9.996 1.00 14.39 96 GLU A O 1
ATOM 828 N N . GLN A 1 98 ? 17.740 -0.240 11.317 1.00 13.53 97 GLN A N 1
ATOM 829 C CA . GLN A 1 98 ? 18.714 -0.164 10.237 1.00 12.50 97 GLN A CA 1
ATOM 830 C C . GLN A 1 98 ? 18.451 -1.279 9.217 1.00 11.66 97 GLN A C 1
ATOM 831 O O . GLN A 1 98 ? 17.989 -2.376 9.571 1.00 13.33 97 GLN A O 1
ATOM 837 N N . ASP A 1 99 ? 18.744 -0.984 7.963 1.00 10.42 98 ASP A N 1
ATOM 838 C CA . ASP A 1 99 ? 18.696 -1.941 6.861 1.00 10.32 98 ASP A CA 1
ATOM 839 C C . ASP A 1 99 ? 20.109 -2.477 6.703 1.00 9.59 98 ASP A C 1
ATOM 840 O O . ASP A 1 99 ? 20.998 -1.769 6.230 1.00 10.37 98 ASP A O 1
ATOM 845 N N . PHE A 1 100 ? 20.309 -3.734 7.087 1.00 9.72 99 PHE A N 1
ATOM 846 C CA . PHE A 1 100 ? 21.602 -4.424 7.097 1.00 9.71 99 PHE A CA 1
ATOM 847 C C . PHE A 1 100 ? 21.585 -5.495 6.030 1.00 9.33 99 PHE A C 1
ATOM 848 O O . PHE A 1 100 ? 20.751 -6.401 6.079 1.00 10.15 99 PHE A O 1
ATOM 856 N N . LYS A 1 101 ? 22.511 -5.430 5.074 1.00 9.22 100 LYS A N 1
ATOM 857 C CA . LYS A 1 101 ? 22.612 -6.431 4.011 1.00 10.52 100 LYS A CA 1
ATOM 858 C C . LYS A 1 101 ? 24.042 -6.868 3.810 1.00 9.96 100 LYS A C 1
ATOM 859 O O . LYS A 1 101 ? 24.959 -6.055 3.854 1.00 9.83 100 LYS A O 1
ATOM 865 N N . THR A 1 102 ? 24.215 -8.169 3.570 1.00 10.67 101 THR A N 1
ATOM 866 C CA A THR A 1 102 ? 25.528 -8.773 3.346 0.50 10.34 101 THR A CA 1
ATOM 867 C CA B THR A 1 102 ? 25.506 -8.794 3.332 0.50 11.35 101 THR A CA 1
ATOM 868 C C . THR A 1 102 ? 25.624 -9.213 1.879 1.00 10.61 101 THR A C 1
ATOM 869 O O . THR A 1 102 ? 24.649 -9.660 1.276 1.00 14.35 101 THR A O 1
ATOM 876 N N . TYR A 1 103 ? 26.814 -9.084 1.317 1.00 8.67 102 TYR A N 1
ATOM 877 C CA . TYR A 1 103 ? 27.098 -9.403 -0.074 1.00 8.46 102 TYR A CA 1
ATOM 878 C C . TYR A 1 103 ? 28.410 -10.143 -0.202 1.00 8.40 102 TYR A C 1
ATOM 879 O O . TYR A 1 103 ? 29.286 -9.980 0.634 1.00 9.04 102 TYR A O 1
ATOM 888 N N . GLN A 1 104 ? 28.559 -10.858 -1.302 1.00 8.40 103 GLN A N 1
ATOM 889 C CA A GLN A 1 104 ? 29.849 -11.363 -1.720 0.50 8.54 103 GLN A CA 1
ATOM 890 C CA B GLN A 1 104 ? 29.884 -11.376 -1.720 0.25 9.40 103 GLN A CA 1
ATOM 891 C CA C GLN A 1 104 ? 29.870 -11.376 -1.720 0.25 9.15 103 GLN A CA 1
ATOM 892 C C . GLN A 1 104 ? 30.582 -10.287 -2.509 1.00 9.17 103 GLN A C 1
ATOM 893 O O . GLN A 1 104 ? 29.999 -9.687 -3.393 1.00 10.05 103 GLN A O 1
ATOM 909 N N . LEU A 1 105 ? 31.854 -10.049 -2.190 1.00 9.17 104 LEU A N 1
ATOM 910 C CA . LEU A 1 105 ? 32.663 -9.130 -2.985 1.00 9.53 104 LEU A CA 1
ATOM 911 C C . LEU A 1 105 ? 33.144 -9.851 -4.239 1.00 10.46 104 LEU A C 1
ATOM 912 O O . LEU A 1 105 ? 33.828 -10.876 -4.146 1.00 12.45 104 LEU A O 1
ATOM 917 N N . ALA A 1 106 ? 32.786 -9.336 -5.406 1.00 10.46 105 ALA A N 1
ATOM 918 C CA . ALA A 1 106 ? 33.224 -9.920 -6.669 1.00 11.72 105 ALA A CA 1
ATOM 919 C C . ALA A 1 106 ? 34.663 -9.544 -6.956 1.00 15.10 105 ALA A C 1
ATOM 920 O O . ALA A 1 106 ? 35.321 -10.301 -7.692 1.00 19.61 105 ALA A O 1
ATOM 936 N N . ARG B 1 14 ? 35.005 14.499 -1.307 1.00 13.71 13 ARG B N 1
ATOM 937 C CA A ARG B 1 14 ? 34.932 13.219 -1.990 0.50 12.02 13 ARG B CA 1
ATOM 938 C CA B ARG B 1 14 ? 34.933 13.223 -1.998 0.50 12.28 13 ARG B CA 1
ATOM 939 C C . ARG B 1 14 ? 33.489 12.751 -1.964 1.00 11.00 13 ARG B C 1
ATOM 940 O O . ARG B 1 14 ? 32.764 12.990 -0.989 1.00 11.57 13 ARG B O 1
ATOM 955 N N . GLU B 1 15 ? 33.066 12.121 -3.058 1.00 9.55 14 GLU B N 1
ATOM 956 C CA A GLU B 1 15 ? 31.705 11.606 -3.176 0.50 8.52 14 GLU B CA 1
ATOM 957 C CA B GLU B 1 15 ? 31.698 11.641 -3.253 0.50 9.69 14 GLU B CA 1
ATOM 958 C C . GLU B 1 15 ? 31.710 10.126 -3.440 1.00 9.27 14 GLU B C 1
ATOM 959 O O . GLU B 1 15 ? 32.676 9.575 -3.970 1.00 10.51 14 GLU B O 1
ATOM 970 N N . VAL B 1 16 ? 30.623 9.485 -3.059 1.00 8.84 15 VAL B N 1
ATOM 971 C CA . VAL B 1 16 ? 30.424 8.050 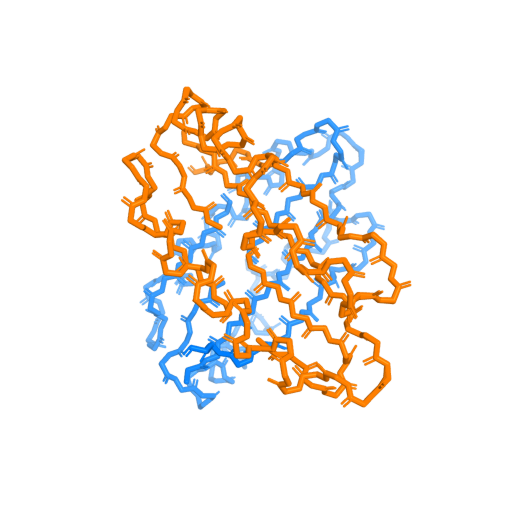-3.257 1.00 8.44 15 VAL B CA 1
ATOM 972 C C . VAL B 1 16 ? 29.110 7.857 -3.971 1.00 8.57 15 VAL B C 1
ATOM 973 O O . VAL B 1 16 ? 28.120 8.504 -3.638 1.00 8.97 15 VAL B O 1
ATOM 977 N N . VAL B 1 17 ? 29.095 6.945 -4.940 1.00 7.78 16 VAL B N 1
ATOM 978 C CA . VAL B 1 17 ? 27.870 6.495 -5.583 1.00 8.07 16 VAL B CA 1
ATOM 979 C C . VAL B 1 17 ? 27.631 5.038 -5.213 1.00 7.40 16 VAL B C 1
ATOM 980 O O . VAL B 1 17 ? 28.561 4.239 -5.216 1.00 7.78 16 VAL B O 1
ATOM 984 N N . ILE B 1 18 ? 26.377 4.715 -4.898 1.00 7.42 17 ILE B N 1
ATOM 985 C CA . ILE B 1 18 ? 25.916 3.346 -4.714 1.00 7.57 17 ILE B CA 1
ATOM 986 C C . ILE B 1 18 ? 24.807 3.112 -5.725 1.00 8.03 17 ILE B C 1
ATOM 987 O O . ILE B 1 18 ? 23.845 3.888 -5.755 1.00 8.61 17 ILE B O 1
ATOM 992 N N . VAL B 1 19 ? 24.953 2.078 -6.554 1.00 8.04 18 VAL B N 1
ATOM 993 C CA . VAL B 1 19 ? 23.971 1.747 -7.575 1.00 8.43 18 VAL B CA 1
ATOM 994 C C . VAL B 1 19 ? 23.510 0.312 -7.360 1.00 8.66 18 VAL B C 1
ATOM 995 O O . VAL B 1 19 ? 24.330 -0.611 -7.390 1.00 9.32 18 VAL B O 1
ATOM 999 N N . LYS B 1 20 ? 22.200 0.134 -7.181 1.00 9.43 19 LYS B N 1
ATOM 1000 C CA A LYS B 1 20 ? 21.605 -1.194 -6.958 0.50 9.07 19 LYS B CA 1
ATOM 1001 C CA B LYS B 1 20 ? 21.619 -1.178 -6.944 0.25 9.55 19 LYS B CA 1
ATOM 1002 C CA C LYS B 1 20 ? 21.597 -1.185 -6.955 0.25 9.64 19 LYS B CA 1
ATOM 1003 C C . LYS B 1 20 ? 20.889 -1.629 -8.222 1.00 9.54 19 LYS B C 1
ATOM 1004 O O . LYS B 1 20 ? 20.043 -0.897 -8.756 1.00 10.53 19 LYS B O 1
ATOM 1020 N N . SER B 1 21 ? 21.235 -2.828 -8.696 1.00 9.12 20 SER B N 1
ATOM 1021 C CA . SER B 1 21 ? 20.672 -3.432 -9.897 1.00 9.23 20 SER B CA 1
ATOM 1022 C C . SER B 1 21 ? 19.901 -4.707 -9.554 1.00 9.28 20 SER B C 1
ATOM 1023 O O . SER B 1 21 ? 20.342 -5.510 -8.719 1.00 9.93 20 SER B O 1
ATOM 1026 N N . THR B 1 22 ? 18.781 -4.897 -10.250 1.00 9.84 21 THR B N 1
ATOM 1027 C CA . THR B 1 22 ? 17.902 -6.061 -10.109 1.00 10.13 21 THR B CA 1
ATOM 1028 C C . THR B 1 22 ? 17.827 -6.747 -11.469 1.00 9.68 21 THR B C 1
ATOM 1029 O O . THR B 1 22 ? 17.076 -6.300 -12.334 1.00 10.89 21 THR B O 1
ATOM 1033 N N . PRO B 1 23 ? 18.622 -7.807 -11.682 1.00 9.96 22 PRO B N 1
ATOM 1034 C CA . PRO B 1 23 ? 18.581 -8.483 -12.984 1.00 10.83 22 PRO B CA 1
ATOM 1035 C C . PRO B 1 23 ? 17.257 -9.162 -13.312 1.00 11.58 22 PRO B C 1
ATOM 1036 O O . PRO B 1 23 ? 16.532 -9.619 -12.425 1.00 11.71 22 PRO B O 1
ATOM 1040 N N . GLN B 1 24 ? 16.966 -9.236 -14.605 1.00 11.34 23 GLN B N 1
ATOM 1041 C CA . GLN B 1 24 ? 15.862 -10.057 -15.102 1.00 12.08 23 GLN B CA 1
ATOM 1042 C C . GLN B 1 24 ? 16.047 -11.493 -14.669 1.00 12.34 23 GLN B C 1
ATOM 1043 O O . GLN B 1 24 ? 17.177 -11.972 -14.471 1.00 10.73 23 GLN B O 1
ATOM 1049 N N . ARG B 1 25 ? 14.928 -12.185 -14.525 1.00 13.91 24 ARG B N 1
ATOM 1050 C CA A ARG B 1 25 ? 14.863 -13.615 -14.204 0.50 12.95 24 ARG B CA 1
ATOM 1051 C CA B ARG B 1 25 ? 15.054 -13.544 -14.030 0.50 14.81 24 ARG B CA 1
ATOM 1052 C C . ARG B 1 25 ? 15.754 -14.406 -15.120 1.00 13.17 24 ARG B C 1
ATOM 1053 O O . ARG B 1 25 ? 15.620 -14.236 -16.351 1.00 13.99 24 ARG B O 1
ATOM 1068 N N . GLY B 1 26 ? 16.629 -15.264 -14.595 1.00 11.92 25 GLY B N 1
ATOM 1069 C CA . GLY B 1 26 ? 17.515 -16.069 -15.411 1.00 11.20 25 GLY B CA 1
ATOM 1070 C C . GLY B 1 26 ? 18.791 -15.392 -15.880 1.00 11.46 25 GLY B C 1
ATOM 1071 O O . GLY B 1 26 ? 19.619 -16.053 -16.495 1.00 12.62 25 GLY B O 1
ATOM 1072 N N . LYS B 1 27 ? 18.981 -14.101 -15.570 1.00 10.99 26 LYS B N 1
ATOM 1073 C CA . LYS B 1 27 ? 20.135 -13.349 -16.076 1.00 10.99 26 LYS B CA 1
ATOM 1074 C C . LYS B 1 27 ? 21.082 -12.866 -14.989 1.00 10.19 26 LYS B C 1
ATOM 1075 O O . LYS B 1 27 ? 21.901 -11.991 -15.252 1.00 10.70 26 LYS B O 1
ATOM 1081 N N . PHE B 1 28 ? 21.001 -13.404 -13.774 1.00 9.62 27 PHE B N 1
ATOM 1082 C CA . PHE B 1 28 ? 21.857 -12.909 -12.687 1.00 9.53 27 PHE B CA 1
ATOM 1083 C C . PHE B 1 28 ? 23.342 -13.063 -12.993 1.00 9.74 27 PHE B C 1
ATOM 1084 O O . PHE B 1 28 ? 24.120 -12.114 -12.871 1.00 10.01 27 PHE B O 1
ATOM 1092 N N . ASN B 1 29 ? 23.743 -14.279 -13.348 1.00 10.52 28 ASN B N 1
ATOM 1093 C CA . ASN B 1 29 ? 25.155 -14.537 -13.597 1.00 10.92 28 ASN B CA 1
ATOM 1094 C C . ASN B 1 29 ? 25.672 -13.836 -14.846 1.00 11.07 28 ASN B C 1
ATOM 1095 O O . ASN B 1 29 ? 26.780 -13.295 -14.839 1.00 11.60 28 ASN B O 1
ATOM 1100 N N . ALA B 1 30 ? 24.853 -13.779 -15.888 1.00 11.19 29 ALA B N 1
ATOM 1101 C CA . ALA B 1 30 ? 25.216 -13.024 -17.087 1.00 11.75 29 ALA B CA 1
ATOM 1102 C C . ALA B 1 30 ? 25.399 -11.543 -16.778 1.00 10.18 29 ALA B C 1
ATOM 1103 O O . ALA B 1 30 ? 26.343 -10.913 -17.271 1.00 11.48 29 ALA B O 1
ATOM 1105 N N . PHE B 1 31 ? 24.508 -10.981 -15.971 1.00 10.44 30 PHE B N 1
ATOM 1106 C CA A PHE B 1 31 ? 24.651 -9.585 -15.619 0.50 9.25 30 PHE B CA 1
ATOM 1107 C CA B PHE B 1 31 ? 24.603 -9.569 -15.545 0.50 10.68 30 PHE B CA 1
ATOM 1108 C C . PHE B 1 31 ? 25.894 -9.349 -14.762 1.00 9.87 30 PHE B C 1
ATOM 1109 O O . PHE B 1 31 ? 26.596 -8.345 -14.955 1.00 9.88 30 PHE B O 1
ATOM 1124 N N . ALA B 1 32 ? 26.199 -10.260 -13.841 1.00 10.05 31 ALA B N 1
ATOM 1125 C CA . ALA B 1 32 ? 27.420 -10.126 -13.032 1.00 10.56 31 ALA B CA 1
ATOM 1126 C C . ALA B 1 32 ? 28.668 -10.054 -13.913 1.00 11.01 31 ALA B C 1
ATOM 1127 O O . ALA B 1 32 ? 29.564 -9.243 -13.649 1.00 11.36 31 ALA B O 1
ATOM 1129 N N . GLU B 1 33 ? 28.713 -10.867 -14.972 1.00 12.03 32 GLU B N 1
ATOM 1130 C CA A GLU B 1 33 ? 29.839 -10.859 -15.911 0.50 13.54 32 GLU B CA 1
ATOM 1131 C CA B GLU B 1 33 ? 29.851 -10.840 -15.902 0.50 12.72 32 GLU B CA 1
ATOM 1132 C C . GLU B 1 33 ? 29.927 -9.512 -16.646 1.00 12.17 32 GLU B C 1
ATOM 1133 O O . GLU B 1 33 ? 31.012 -8.923 -16.761 1.00 13.38 32 GLU B O 1
ATOM 1144 N N . LEU B 1 34 ? 28.785 -9.044 -17.137 1.00 11.21 33 LEU B N 1
ATOM 1145 C CA A LEU B 1 34 ? 28.699 -7.783 -17.868 0.50 10.98 33 LEU B CA 1
ATOM 1146 C CA B LEU B 1 34 ? 28.735 -7.766 -17.871 0.50 11.72 33 LEU B CA 1
ATOM 1147 C C . LEU B 1 34 ? 29.120 -6.591 -16.993 1.00 10.69 33 LEU B C 1
ATOM 1148 O O . LEU B 1 34 ? 29.977 -5.778 -17.372 1.00 11.22 33 LEU B O 1
ATOM 1157 N N . VAL B 1 35 ? 28.507 -6.503 -15.827 1.00 10.07 34 VAL B N 1
ATOM 1158 C CA . VAL B 1 35 ? 28.747 -5.369 -14.947 1.00 10.25 34 VAL B CA 1
ATOM 1159 C C . VAL B 1 35 ? 30.146 -5.402 -14.345 1.00 10.12 34 VAL B C 1
ATOM 1160 O O . VAL B 1 35 ? 30.713 -4.352 -14.088 1.00 10.43 34 VAL B O 1
ATOM 1164 N N . GLY B 1 36 ? 30.748 -6.582 -14.188 1.00 10.07 35 GLY B N 1
ATOM 1165 C CA . GLY B 1 36 ? 32.120 -6.634 -13.710 1.00 10.75 35 GLY B CA 1
ATOM 1166 C C . GLY B 1 36 ? 33.074 -5.893 -14.621 1.00 10.58 35 GLY B C 1
ATOM 1167 O O . GLY B 1 36 ? 33.966 -5.178 -14.152 1.00 10.66 35 GLY B O 1
ATOM 1168 N N . LYS B 1 37 ? 32.875 -6.025 -15.928 1.00 10.36 36 LYS B N 1
ATOM 1169 C CA . LYS B 1 37 ? 33.676 -5.267 -16.885 1.00 10.46 36 LYS B CA 1
ATOM 1170 C C . LYS B 1 37 ? 33.423 -3.765 -16.761 1.00 9.97 36 LYS B C 1
ATOM 1171 O O . LYS B 1 37 ? 34.352 -2.975 -16.793 1.00 10.47 36 LYS B O 1
ATOM 1177 N N . LEU B 1 38 ? 32.167 -3.364 -16.638 1.00 9.10 37 LEU B N 1
ATOM 1178 C CA . LEU B 1 38 ? 31.835 -1.941 -16.454 1.00 8.83 37 LEU B CA 1
ATOM 1179 C C . LEU B 1 38 ? 32.445 -1.366 -15.177 1.00 8.43 37 LEU B C 1
ATOM 1180 O O . LEU B 1 38 ? 32.889 -0.222 -15.172 1.00 8.55 37 LEU B O 1
ATOM 1185 N N . VAL B 1 39 ? 32.488 -2.170 -14.112 1.00 8.11 38 VAL B N 1
ATOM 1186 C CA . VAL B 1 39 ? 33.134 -1.752 -12.866 1.00 8.01 38 VAL B CA 1
ATOM 1187 C C . VAL B 1 39 ? 34.636 -1.537 -13.064 1.00 8.19 38 VAL B C 1
ATOM 1188 O O . VAL B 1 39 ? 35.194 -0.570 -12.535 1.00 8.67 38 VAL B O 1
ATOM 1192 N N . SER B 1 40 ? 35.284 -2.402 -13.847 1.00 9.22 39 SER B N 1
ATOM 1193 C CA A SER B 1 40 ? 36.696 -2.218 -14.176 0.50 10.07 39 SER B CA 1
ATOM 1194 C CA B SER B 1 40 ? 36.705 -2.204 -14.178 0.50 10.37 39 SER B CA 1
ATOM 1195 C C . SER B 1 40 ? 36.918 -0.918 -14.968 1.00 9.96 39 SER B C 1
ATOM 1196 O O . SER B 1 40 ? 37.869 -0.165 -14.710 1.00 10.37 39 SER B O 1
ATOM 1201 N N . GLU B 1 41 ? 36.034 -0.652 -15.926 1.00 9.29 40 GLU B N 1
ATOM 1202 C CA . GLU B 1 41 ? 36.113 0.576 -16.725 1.00 9.62 40 GLU B CA 1
ATOM 1203 C C . GLU B 1 41 ? 35.961 1.819 -15.846 1.00 9.06 40 GLU B C 1
ATOM 1204 O O . GLU B 1 41 ? 36.609 2.841 -16.062 1.00 10.47 40 GLU B O 1
ATOM 1210 N N . THR B 1 42 ? 35.079 1.719 -14.856 1.00 8.37 41 THR B N 1
ATOM 1211 C CA . THR B 1 42 ? 34.851 2.788 -13.891 1.00 7.68 41 THR B CA 1
ATOM 1212 C C . THR B 1 42 ? 36.066 2.989 -12.989 1.00 8.50 41 THR B C 1
ATOM 1213 O O . THR B 1 42 ? 36.507 4.113 -12.775 1.00 8.22 41 THR B O 1
ATOM 1217 N N . ARG B 1 43 ? 36.624 1.886 -12.495 1.00 8.48 42 ARG B N 1
ATOM 1218 C CA . ARG B 1 43 ? 37.812 1.912 -11.642 1.00 8.74 42 ARG B CA 1
ATOM 1219 C C . ARG B 1 43 ? 38.975 2.651 -12.308 1.00 8.59 42 ARG B C 1
ATOM 1220 O O . ARG B 1 43 ? 39.778 3.292 -11.633 1.00 9.93 42 ARG B O 1
ATOM 1228 N N . ASP B 1 44 ? 39.051 2.532 -13.623 1.00 8.65 43 ASP B N 1
ATOM 1229 C CA . ASP B 1 44 ? 40.106 3.136 -14.428 1.00 9.53 43 ASP B CA 1
ATOM 1230 C C . ASP B 1 44 ? 39.833 4.572 -14.846 1.00 9.42 43 ASP B C 1
ATOM 1231 O O . ASP B 1 44 ? 40.695 5.208 -15.456 1.00 10.72 43 ASP B O 1
ATOM 1236 N N . PHE B 1 45 ? 38.665 5.114 -14.522 1.00 8.88 44 PHE B N 1
ATOM 1237 C CA . PHE B 1 45 ? 38.361 6.473 -14.927 1.00 8.72 44 PHE B CA 1
ATOM 1238 C C . PHE B 1 45 ? 39.159 7.443 -14.045 1.00 9.14 44 PHE B C 1
ATOM 1239 O O . PHE B 1 45 ? 39.218 7.244 -12.825 1.00 9.16 44 PHE B O 1
ATOM 1247 N N . PRO B 1 46 ? 39.791 8.483 -14.630 1.00 9.18 45 PRO B N 1
ATOM 1248 C CA . PRO B 1 46 ? 40.567 9.410 -13.793 1.00 9.90 45 PRO B CA 1
ATOM 1249 C C . PRO B 1 46 ? 39.739 10.058 -12.689 1.00 9.92 45 PRO B C 1
ATOM 1250 O O . PRO B 1 46 ? 38.663 10.579 -12.948 1.00 11.03 45 PRO B O 1
ATOM 1254 N N . GLY B 1 47 ? 40.220 9.961 -11.460 1.00 9.44 46 GLY B N 1
ATOM 1255 C CA . GLY B 1 47 ? 39.518 10.470 -10.297 1.00 9.92 46 GLY B CA 1
ATOM 1256 C C . GLY B 1 47 ? 38.685 9.452 -9.554 1.00 9.04 46 GLY B C 1
ATOM 1257 O O . GLY B 1 47 ? 38.212 9.748 -8.460 1.00 9.56 46 GLY B O 1
ATOM 1258 N N . CYS B 1 48 ? 38.540 8.242 -10.092 1.00 8.65 47 CYS B N 1
ATOM 1259 C CA . CYS B 1 48 ? 37.906 7.160 -9.336 1.00 8.72 47 CYS B CA 1
ATOM 1260 C C . CYS B 1 48 ? 38.921 6.596 -8.362 1.00 8.86 47 CYS B C 1
ATOM 1261 O O . CYS B 1 48 ? 39.954 6.069 -8.787 1.00 10.13 47 CYS B O 1
ATOM 1264 N N . LEU B 1 49 ? 38.635 6.699 -7.071 1.00 8.72 48 LEU B N 1
ATOM 1265 C CA . LEU B 1 49 ? 39.508 6.196 -6.011 1.00 9.67 48 LEU B CA 1
ATOM 1266 C C . LEU B 1 49 ? 39.265 4.732 -5.666 1.00 10.38 48 LEU B C 1
ATOM 1267 O O . LEU B 1 49 ? 40.066 4.136 -4.958 1.00 13.89 48 LEU B O 1
ATOM 1272 N N . GLY B 1 50 ? 38.192 4.144 -6.172 1.00 9.05 49 GLY B N 1
ATOM 1273 C CA . GLY B 1 50 ? 37.917 2.743 -5.956 1.00 9.85 49 GLY B CA 1
ATOM 1274 C C . GLY B 1 50 ? 36.550 2.393 -6.464 1.00 8.74 49 GLY B C 1
ATOM 1275 O O . GLY B 1 50 ? 35.656 3.237 -6.463 1.00 8.55 49 GLY B O 1
ATOM 1276 N N . ALA B 1 51 ? 36.389 1.150 -6.882 1.00 8.81 50 ALA B N 1
ATOM 1277 C CA . ALA B 1 51 ? 35.109 0.640 -7.335 1.00 8.56 50 ALA B CA 1
ATOM 1278 C C . ALA B 1 51 ? 34.959 -0.796 -6.894 1.00 9.28 50 ALA B C 1
ATOM 1279 O O . ALA B 1 51 ? 35.913 -1.568 -6.944 1.00 10.86 50 ALA B O 1
ATOM 1281 N N . TYR B 1 52 ? 33.757 -1.162 -6.480 1.00 8.79 51 TYR B N 1
ATOM 1282 C CA . TYR B 1 52 ? 33.480 -2.459 -5.873 1.00 9.09 51 TYR B CA 1
ATOM 1283 C C . TYR B 1 52 ? 32.166 -3.002 -6.421 1.00 8.82 51 TYR B C 1
ATOM 1284 O O . TYR B 1 52 ? 31.197 -2.248 -6.528 1.00 9.23 51 TYR B O 1
ATOM 1293 N N . LEU B 1 53 ? 32.144 -4.301 -6.719 1.00 8.76 52 LEU B N 1
ATOM 1294 C CA . LEU B 1 53 ? 30.939 -5.023 -7.142 1.00 8.49 52 LEU B CA 1
ATOM 1295 C C . LEU B 1 53 ? 30.591 -6.038 -6.057 1.00 8.14 52 LEU B C 1
ATOM 1296 O O . LEU B 1 53 ? 31.430 -6.844 -5.663 1.00 9.43 52 LEU B O 1
ATOM 1314 N N . LEU B 1 55 ? 27.593 -8.899 -4.732 1.00 8.00 54 LEU B N 1
ATOM 1315 C CA . LEU B 1 55 ? 26.598 -9.820 -5.246 1.00 8.01 54 LEU B CA 1
ATOM 1316 C C . LEU B 1 55 ? 25.803 -10.459 -4.116 1.00 7.74 54 LEU B C 1
ATOM 1317 O O . LEU B 1 55 ? 26.374 -10.921 -3.127 1.00 8.25 54 LEU B O 1
ATOM 1322 N N . ALA B 1 56 ? 24.491 -10.527 -4.301 1.00 7.65 55 ALA B N 1
ATOM 1323 C CA . ALA B 1 56 ? 23.594 -11.259 -3.398 1.00 8.53 55 ALA B CA 1
ATOM 1324 C C . ALA B 1 56 ? 22.605 -12.053 -4.258 1.00 7.51 55 ALA B C 1
ATOM 1325 O O . ALA B 1 56 ? 21.457 -11.637 -4.427 1.00 8.53 55 ALA B O 1
ATOM 1327 N N . PRO B 1 57 ? 23.050 -13.189 -4.828 1.00 7.78 56 PRO B N 1
ATOM 1328 C CA . PRO B 1 57 ? 22.167 -13.937 -5.728 1.00 8.64 56 PRO B CA 1
ATOM 1329 C C . PRO B 1 57 ? 20.805 -14.285 -5.135 1.00 8.74 56 PRO B C 1
ATOM 1330 O O . PRO B 1 57 ? 19.796 -14.231 -5.835 1.00 9.40 56 PRO B O 1
ATOM 1334 N N . GLU B 1 58 ? 20.774 -14.643 -3.859 1.00 8.98 57 GLU B N 1
ATOM 1335 C CA . GLU B 1 58 ? 19.542 -15.063 -3.222 1.00 9.21 57 GLU B CA 1
ATOM 1336 C C . GLU B 1 58 ? 18.522 -13.929 -3.074 1.00 9.68 57 GLU B C 1
ATOM 1337 O O . GLU B 1 58 ? 17.338 -14.204 -2.917 1.00 11.35 57 GLU B O 1
ATOM 1343 N N . ARG B 1 59 ? 18.994 -12.674 -3.093 1.00 8.99 58 ARG B N 1
ATOM 1344 C CA . ARG B 1 59 ? 18.127 -11.496 -3.073 1.00 9.22 58 ARG B CA 1
ATOM 1345 C C . ARG B 1 59 ? 17.923 -10.8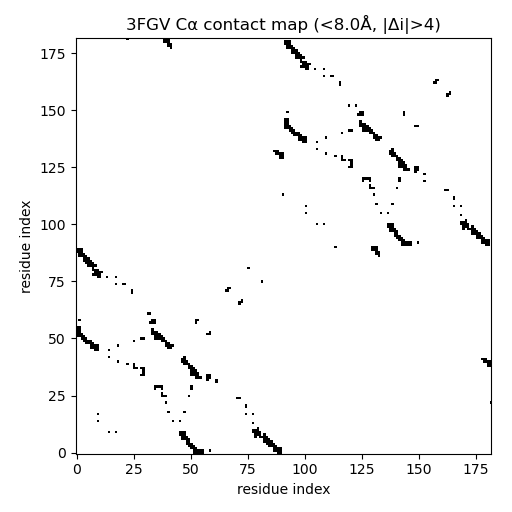97 -4.456 1.00 9.09 58 ARG B C 1
ATOM 1346 O O . ARG B 1 59 ? 17.260 -9.882 -4.605 1.00 10.00 58 ARG B O 1
ATOM 1354 N N . ASN B 1 60 ? 18.497 -11.524 -5.482 1.00 8.49 59 ASN B N 1
ATOM 1355 C CA . ASN B 1 60 ? 18.511 -11.002 -6.839 1.00 8.76 59 ASN B CA 1
ATOM 1356 C C . ASN B 1 60 ? 18.976 -9.549 -6.890 1.00 9.15 59 ASN B C 1
ATOM 1357 O O . ASN B 1 60 ? 18.352 -8.711 -7.534 1.00 9.90 59 ASN B O 1
ATOM 1362 N N . GLU B 1 61 ? 20.079 -9.286 -6.189 1.00 8.95 60 GLU B N 1
ATOM 1363 C CA A GLU B 1 61 ? 20.583 -7.934 -6.074 0.50 8.27 60 GLU B CA 1
ATOM 1364 C CA B GLU B 1 61 ? 20.610 -7.924 -5.981 0.50 10.75 60 GLU B CA 1
ATOM 1365 C C . GLU B 1 61 ? 22.074 -7.913 -6.367 1.00 8.37 60 GLU B C 1
ATOM 1366 O O . GLU B 1 61 ? 22.824 -8.789 -5.920 1.00 8.77 60 GLU B O 1
ATOM 1377 N N . GLN B 1 62 ? 22.485 -6.898 -7.132 1.00 8.64 61 GLN B N 1
ATOM 1378 C CA . GLN B 1 62 ? 23.896 -6.580 -7.322 1.00 8.81 61 GLN B CA 1
ATOM 1379 C C . GLN B 1 62 ? 24.040 -5.102 -6.993 1.00 8.76 61 GLN B C 1
ATOM 1380 O O . GLN B 1 62 ? 23.162 -4.295 -7.341 1.00 9.86 61 GLN B O 1
ATOM 1386 N N . VAL B 1 63 ? 25.110 -4.754 -6.288 1.00 8.23 62 VAL B N 1
ATOM 1387 C CA . VAL B 1 63 ? 25.377 -3.372 -5.877 1.00 8.05 62 VAL B CA 1
ATOM 1388 C C . VAL B 1 63 ? 26.777 -2.992 -6.316 1.00 7.42 62 VAL B C 1
ATOM 1389 O O . VAL B 1 63 ? 27.723 -3.755 -6.125 1.00 8.24 62 VAL B O 1
ATOM 1393 N N . VAL B 1 64 ? 26.883 -1.825 -6.945 1.00 7.25 63 VAL B N 1
ATOM 1394 C CA . VAL B 1 64 ? 28.167 -1.248 -7.283 1.00 7.32 63 VAL B CA 1
ATOM 1395 C C . VAL B 1 64 ? 28.368 -0.006 -6.432 1.00 7.83 63 VAL B C 1
ATOM 1396 O O . VAL B 1 64 ? 27.446 0.789 -6.279 1.00 8.67 63 VAL B O 1
ATOM 1413 N N . HIS B 1 66 ? 31.298 3.208 -5.926 1.00 7.44 65 HIS B N 1
ATOM 1414 C CA . HIS B 1 66 ? 32.547 3.831 -6.326 1.00 7.96 65 HIS B CA 1
ATOM 1415 C C . HIS B 1 66 ? 32.760 5.158 -5.635 1.00 7.92 65 HIS B C 1
ATOM 1416 O O . HIS B 1 66 ? 31.799 5.853 -5.284 1.00 8.46 65 HIS B O 1
ATOM 1423 N N . ILE B 1 67 ? 34.035 5.463 -5.418 1.00 7.98 66 ILE 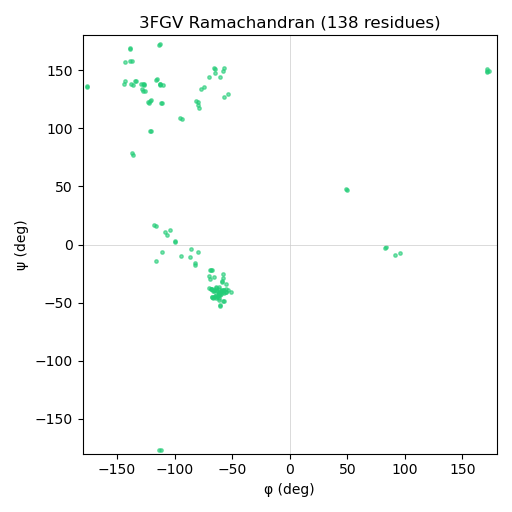B N 1
ATOM 1424 C CA . ILE B 1 67 ? 34.487 6.626 -4.669 1.00 8.03 66 ILE B CA 1
ATOM 1425 C C . ILE B 1 67 ? 35.184 7.562 -5.640 1.00 7.98 66 ILE B C 1
ATOM 1426 O O . ILE B 1 67 ? 35.957 7.108 -6.490 1.00 8.56 66 ILE B O 1
ATOM 1431 N N . TRP B 1 68 ? 34.922 8.858 -5.490 1.00 8.18 67 TRP B N 1
ATOM 1432 C CA . TRP B 1 68 ? 35.367 9.878 -6.432 1.00 8.65 67 TRP B CA 1
ATOM 1433 C C . TRP B 1 68 ? 36.147 10.965 -5.710 1.00 8.88 67 TRP B C 1
ATOM 1434 O O . TRP B 1 68 ? 35.698 11.489 -4.691 1.00 9.60 67 TRP B O 1
ATOM 1445 N N . GLU B 1 69 ? 37.308 11.320 -6.272 1.00 9.25 68 GLU B N 1
ATOM 1446 C CA A GLU B 1 69 ? 38.181 12.304 -5.637 0.50 10.49 68 GLU B CA 1
ATOM 1447 C CA B GLU B 1 69 ? 38.185 12.310 -5.649 0.25 10.76 68 GLU B CA 1
ATOM 1448 C CA C GLU B 1 69 ? 38.213 12.343 -5.714 0.25 10.80 68 GLU B CA 1
ATOM 1449 C C . GLU B 1 69 ? 37.531 13.688 -5.584 1.00 11.01 68 GLU B C 1
ATOM 1450 O O . GLU B 1 69 ? 37.754 14.433 -4.637 1.00 12.14 68 GLU B O 1
ATOM 1466 N N . THR B 1 70 ? 36.751 14.016 -6.602 1.00 11.00 69 THR B N 1
ATOM 1467 C CA . THR B 1 70 ? 36.047 15.267 -6.692 1.00 11.62 69 THR B CA 1
ATOM 1468 C C . THR B 1 70 ? 34.686 15.027 -7.336 1.00 11.63 69 THR B C 1
ATOM 1469 O O . THR B 1 70 ? 34.512 14.074 -8.109 1.00 11.29 69 THR B O 1
ATOM 1473 N N . PRO B 1 71 ? 33.736 15.935 -7.088 1.00 12.09 70 PRO B N 1
ATOM 1474 C CA . PRO B 1 71 ? 32.510 15.930 -7.863 1.00 12.50 70 PRO B CA 1
ATOM 1475 C C . PRO B 1 71 ? 32.744 16.103 -9.368 1.00 12.54 70 PRO B C 1
ATOM 1476 O O . PRO B 1 71 ? 32.013 15.516 -10.170 1.00 13.41 70 PRO B O 1
ATOM 1480 N N . ASP B 1 72 ? 33.793 16.842 -9.731 1.00 13.17 71 ASP B N 1
ATOM 1481 C CA A ASP B 1 72 ? 34.233 17.084 -11.128 0.50 13.28 71 ASP B CA 1
ATOM 1482 C CA B ASP B 1 72 ? 34.077 17.078 -11.134 0.50 13.97 71 ASP B CA 1
ATOM 1483 C C . ASP B 1 72 ? 34.450 15.760 -11.835 1.00 12.46 71 ASP B C 1
ATOM 1484 O O . ASP B 1 72 ? 33.995 15.533 -12.945 1.00 12.19 71 ASP B O 1
ATOM 1493 N N . ALA B 1 73 ? 35.212 14.886 -11.176 1.00 11.20 72 ALA B N 1
ATOM 1494 C CA . ALA B 1 73 ? 35.568 13.603 -11.750 1.00 10.52 72 ALA B CA 1
ATOM 1495 C C . ALA B 1 73 ? 34.331 12.726 -11.920 1.00 9.14 72 ALA B C 1
ATOM 1496 O O . ALA B 1 73 ? 34.138 12.127 -12.973 1.00 9.32 72 ALA B O 1
ATOM 1498 N N . LEU B 1 74 ? 33.474 12.671 -10.901 1.00 8.62 73 LEU B N 1
ATOM 1499 C CA . LEU B 1 74 ? 32.239 11.901 -10.999 1.00 8.39 73 LEU B CA 1
ATOM 1500 C C . LEU B 1 74 ? 31.402 12.377 -12.179 1.00 8.56 73 LEU B C 1
ATOM 1501 O O . LEU B 1 74 ? 30.914 11.589 -12.968 1.00 7.89 73 LEU B O 1
ATOM 1506 N N . GLU B 1 75 ? 31.218 13.686 -12.290 1.00 9.03 74 GLU B N 1
ATOM 1507 C CA A GLU B 1 75 ? 30.347 14.219 -13.325 0.50 8.54 74 GLU B CA 1
ATOM 1508 C CA B GLU B 1 75 ? 30.333 14.224 -13.325 0.50 9.53 74 GLU B CA 1
ATOM 1509 C C . GLU B 1 75 ? 30.915 13.978 -14.719 1.00 9.02 74 GLU B C 1
ATOM 1510 O O . GLU B 1 75 ? 30.173 13.661 -15.648 1.00 9.16 74 GLU B O 1
ATOM 1521 N N . ALA B 1 76 ? 32.235 14.071 -14.845 1.00 8.94 75 ALA B N 1
ATOM 1522 C CA . ALA B 1 76 ? 32.888 13.745 -16.116 1.00 8.68 75 ALA B CA 1
ATOM 1523 C C . ALA B 1 76 ? 32.624 12.280 -16.503 1.00 8.72 75 ALA B C 1
ATOM 1524 O O . ALA B 1 76 ? 32.337 11.969 -17.659 1.00 9.43 75 ALA B O 1
ATOM 1526 N N . TYR B 1 77 ? 32.725 11.386 -15.524 1.00 8.16 76 TYR B N 1
ATOM 1527 C CA . TYR B 1 77 ? 32.433 9.968 -15.724 1.00 8.07 76 TYR B CA 1
ATOM 1528 C C . TYR B 1 77 ? 30.984 9.717 -16.146 1.00 8.16 76 TYR B C 1
ATOM 1529 O O . TYR B 1 77 ? 30.723 8.969 -17.084 1.00 8.27 76 TYR B O 1
ATOM 1538 N N . LEU B 1 78 ? 30.033 10.359 -15.466 1.00 8.16 77 LEU B N 1
ATOM 1539 C CA . LEU B 1 78 ? 28.622 10.160 -15.779 1.00 7.91 77 LEU B CA 1
ATOM 1540 C C . LEU B 1 78 ? 28.283 10.652 -17.186 1.00 7.66 77 LEU B C 1
ATOM 1541 O O . LEU B 1 78 ? 27.502 10.020 -17.887 1.00 8.83 77 LEU B O 1
ATOM 1546 N N . THR B 1 79 ? 28.899 11.761 -17.598 1.00 8.03 78 THR B N 1
ATOM 1547 C CA . THR B 1 79 ? 28.734 12.301 -18.949 1.00 8.78 78 THR B CA 1
ATOM 1548 C C . THR B 1 79 ? 29.356 11.370 -19.983 1.00 8.87 78 THR B C 1
ATOM 1549 O O . THR B 1 79 ? 28.764 11.084 -21.019 1.00 9.31 78 THR B O 1
ATOM 1553 N N . TRP B 1 80 ? 30.561 10.895 -19.693 1.00 8.82 79 TRP B N 1
ATOM 1554 C CA . TRP B 1 80 ? 31.294 10.012 -20.603 1.00 9.97 79 TRP B CA 1
ATOM 1555 C C . TRP B 1 80 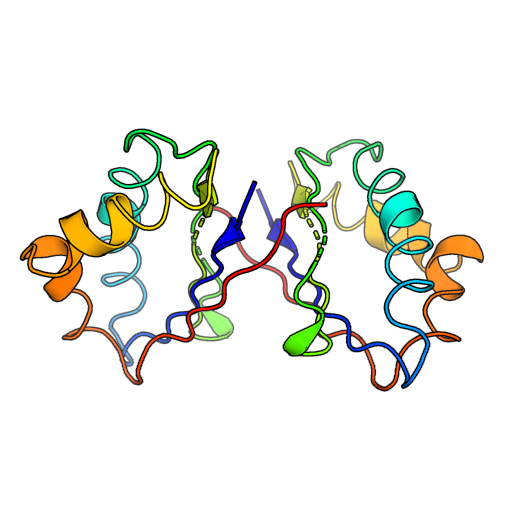? 30.558 8.710 -20.862 1.00 9.31 79 TRP B C 1
ATOM 1556 O O . TRP B 1 80 ? 30.505 8.223 -22.005 1.00 10.55 79 TRP B O 1
ATOM 1567 N N . ARG B 1 81 ? 29.975 8.135 -19.820 1.00 9.07 80 ARG B N 1
ATOM 1568 C CA . ARG B 1 81 ? 29.359 6.819 -19.974 1.00 9.80 80 ARG B CA 1
ATOM 1569 C C . ARG B 1 81 ? 27.947 6.859 -20.552 1.00 9.31 80 ARG B C 1
ATOM 1570 O O . ARG B 1 81 ? 27.441 5.819 -20.971 1.00 10.38 80 ARG B O 1
ATOM 1578 N N . ALA B 1 82 ? 27.296 8.027 -20.524 1.00 9.65 81 ALA B N 1
ATOM 1579 C CA . ALA B 1 82 ? 25.849 8.126 -20.755 1.00 10.04 81 ALA B CA 1
ATOM 1580 C C . ALA B 1 82 ? 25.392 7.525 -22.069 1.00 9.66 81 ALA B C 1
ATOM 1581 O O . ALA B 1 82 ? 24.353 6.879 -22.130 1.00 10.79 81 ALA B O 1
ATOM 1583 N N . ASP B 1 83 ? 26.174 7.747 -23.124 1.00 9.25 82 ASP B N 1
ATOM 1584 C CA . ASP B 1 83 ? 25.827 7.287 -24.473 1.00 9.77 82 ASP B CA 1
ATOM 1585 C C . ASP B 1 83 ? 26.666 6.107 -24.948 1.00 9.70 82 ASP B C 1
ATOM 1586 O O . ASP B 1 83 ? 26.551 5.710 -26.101 1.00 11.62 82 ASP B O 1
ATOM 1591 N N . ARG B 1 84 ? 27.482 5.520 -24.070 1.00 9.76 83 ARG B N 1
ATOM 1592 C CA . ARG B 1 84 ? 28.330 4.407 -24.486 1.00 10.43 83 ARG B CA 1
ATOM 1593 C C . ARG B 1 84 ? 27.526 3.118 -24.600 1.00 9.98 83 ARG B C 1
ATOM 1594 O O . ARG B 1 84 ? 26.771 2.749 -23.692 1.00 9.98 83 ARG B O 1
ATOM 1602 N N . GLY B 1 85 ? 27.734 2.400 -25.695 1.00 10.77 84 GLY B N 1
ATOM 1603 C CA . GLY B 1 85 ? 27.056 1.129 -25.912 1.00 10.55 84 GLY B CA 1
ATOM 1604 C C . GLY B 1 85 ? 27.286 0.104 -24.819 1.00 10.26 84 GLY B C 1
ATOM 1605 O O . GLY B 1 85 ? 26.368 -0.598 -24.437 1.00 11.36 84 GLY B O 1
ATOM 1606 N N . ASP B 1 86 ? 28.506 0.031 -24.297 1.00 10.85 85 ASP B N 1
ATOM 1607 C CA . ASP B 1 86 ? 28.807 -0.956 -23.255 1.00 11.26 85 ASP B CA 1
ATOM 1608 C C . ASP B 1 86 ? 28.013 -0.728 -21.966 1.00 10.95 85 ASP B C 1
ATOM 1609 O O . ASP B 1 86 ? 27.387 -1.644 -21.436 1.00 11.62 85 ASP B O 1
ATOM 1614 N N . PHE B 1 87 ? 27.961 0.516 -21.504 1.00 9.82 86 PHE B N 1
ATOM 1615 C CA . PHE B 1 87 ? 27.161 0.862 -20.327 1.00 10.26 86 PHE B CA 1
ATOM 1616 C C . PHE B 1 87 ? 25.668 0.717 -20.593 1.00 10.01 86 PHE B C 1
ATOM 1617 O O . PHE B 1 87 ? 24.925 0.247 -19.718 1.00 11.51 86 PHE B O 1
ATOM 1625 N N . LEU B 1 88 ? 25.236 1.090 -21.794 1.00 9.97 87 LEU B N 1
ATOM 1626 C CA . LEU B 1 88 ? 23.818 1.010 -22.142 1.00 11.30 87 LEU B CA 1
ATOM 1627 C C . LEU B 1 88 ? 23.295 -0.423 -22.275 1.00 11.40 87 LEU B C 1
ATOM 1628 O O . LEU B 1 88 ? 22.101 -0.653 -22.106 1.00 11.72 87 LEU B O 1
ATOM 1633 N N . GLU B 1 89 ? 24.193 -1.378 -22.520 1.00 11.19 88 GLU B N 1
ATOM 1634 C CA . GLU B 1 89 ? 23.815 -2.794 -22.630 1.00 12.38 88 GLU B CA 1
ATOM 1635 C C . GLU B 1 89 ? 23.123 -3.318 -21.368 1.00 11.82 88 GLU B C 1
ATOM 1636 O O . GLU B 1 89 ? 22.334 -4.261 -21.478 1.00 13.00 88 GLU B O 1
ATOM 1642 N N . ILE B 1 90 ? 23.373 -2.717 -20.192 1.00 13.43 89 ILE B N 1
ATOM 1643 C CA A ILE B 1 90 ? 22.688 -3.111 -18.937 0.50 13.10 89 ILE B CA 1
ATOM 1644 C CA B ILE B 1 90 ? 22.713 -3.118 -18.939 0.50 14.34 89 ILE B CA 1
ATOM 1645 C C . ILE B 1 90 ? 21.176 -3.134 -19.052 1.00 13.89 89 ILE B C 1
ATOM 1646 O O . ILE B 1 90 ? 20.524 -3.922 -18.395 1.00 13.76 89 ILE B O 1
ATOM 1655 N N . ASN B 1 91 ? 20.615 -2.262 -19.891 1.00 15.16 90 ASN B N 1
ATOM 1656 C CA A ASN B 1 91 ? 19.159 -2.190 -20.091 0.50 16.81 90 ASN B CA 1
ATOM 1657 C CA B ASN B 1 91 ? 19.153 -2.184 -20.084 0.50 17.85 90 ASN B CA 1
ATOM 1658 C C . ASN B 1 91 ? 18.520 -3.476 -20.611 1.00 17.74 90 ASN B C 1
ATOM 1659 O O . ASN B 1 91 ? 17.331 -3.738 -20.370 1.00 21.05 90 ASN B O 1
ATOM 1668 N N . GLU B 1 92 ? 19.293 -4.291 -21.310 1.00 16.35 91 GLU B N 1
ATOM 1669 C CA . GLU B 1 92 ? 18.810 -5.592 -21.811 1.00 17.79 91 GLU B CA 1
ATOM 1670 C C . GLU B 1 92 ? 18.819 -6.671 -20.740 1.00 16.43 91 GLU B C 1
ATOM 1671 O O . GLU B 1 92 ? 18.328 -7.774 -20.994 1.00 18.84 91 GLU B O 1
ATOM 1677 N N . TYR B 1 93 ? 19.368 -6.377 -19.554 1.00 14.34 92 TYR B N 1
ATOM 1678 C CA . TYR B 1 93 ? 19.529 -7.363 -18.486 1.00 13.95 92 TYR B CA 1
ATOM 1679 C C . TYR B 1 93 ? 18.736 -7.062 -17.215 1.00 14.43 92 TYR B C 1
ATOM 1680 O O . TYR B 1 93 ? 18.605 -7.975 -16.393 1.00 15.90 92 TYR B O 1
ATOM 1689 N N . LEU B 1 94 ? 18.219 -5.832 -17.050 1.00 14.15 93 LEU B N 1
ATOM 1690 C CA A LEU B 1 94 ? 17.619 -5.483 -15.767 0.50 13.69 93 LEU B CA 1
ATOM 1691 C CA B LEU B 1 94 ? 17.602 -5.278 -15.812 0.50 15.03 93 LEU B CA 1
ATOM 1692 C C . LEU B 1 94 ? 16.094 -5.409 -15.813 1.00 14.05 93 LEU B C 1
ATOM 1693 O O . LEU B 1 94 ? 15.479 -5.084 -16.845 1.00 14.37 93 LEU B O 1
ATOM 1702 N N . GLU B 1 95 ? 15.508 -5.762 -14.661 1.00 13.03 94 GLU B N 1
ATOM 1703 C CA A GLU B 1 95 ? 14.052 -5.845 -14.554 0.50 13.44 94 GLU B CA 1
ATOM 1704 C CA B GLU B 1 95 ? 14.057 -5.912 -14.401 0.50 15.75 94 GLU B CA 1
ATOM 1705 C C . GLU B 1 95 ? 13.422 -4.492 -14.335 1.00 14.85 94 GLU B C 1
ATOM 1706 O O . GLU B 1 95 ? 12.326 -4.229 -14.861 1.00 17.54 94 GLU B O 1
ATOM 1717 N N . VAL B 1 96 ? 14.096 -3.613 -13.593 1.00 14.74 95 VAL B N 1
ATOM 1718 C CA . VAL B 1 96 ? 13.651 -2.254 -13.309 1.00 14.88 95 VAL B CA 1
ATOM 1719 C C . VAL B 1 96 ? 14.859 -1.351 -13.405 1.00 14.06 95 VAL B C 1
ATOM 1720 O O . VAL B 1 96 ? 15.998 -1.829 -13.489 1.00 13.84 95 VAL B O 1
ATOM 1724 N N . GLU B 1 97 ? 14.606 -0.047 -13.418 1.00 15.07 96 GLU B N 1
ATOM 1725 C CA A GLU B 1 97 ? 15.700 0.916 -13.485 0.50 14.82 96 GLU B CA 1
ATOM 1726 C CA B GLU B 1 97 ? 15.659 0.971 -13.441 0.50 14.47 96 GLU B CA 1
ATOM 1727 C C . GLU B 1 97 ? 16.612 0.784 -12.259 1.00 13.33 96 GLU B C 1
ATOM 1728 O O . GLU B 1 97 ? 16.164 0.485 -11.156 1.00 13.94 96 GLU B O 1
ATOM 1739 N N . GLN B 1 98 ? 17.900 1.003 -12.488 1.00 12.33 97 GLN B N 1
ATOM 1740 C CA . GLN B 1 98 ? 18.875 1.003 -11.396 1.00 11.71 97 GLN B CA 1
ATOM 1741 C C . GLN B 1 98 ? 18.536 2.088 -10.369 1.00 10.95 97 GLN B C 1
ATOM 1742 O O . GLN B 1 98 ? 18.062 3.167 -10.739 1.00 12.97 97 GLN B O 1
ATOM 1748 N N . ASP B 1 99 ? 18.781 1.787 -9.095 1.00 10.79 98 ASP B N 1
ATOM 1749 C CA . ASP B 1 99 ? 18.630 2.745 -7.984 1.00 10.03 98 ASP B CA 1
ATOM 1750 C C . ASP B 1 99 ? 20.013 3.369 -7.784 1.00 10.09 98 ASP B C 1
ATOM 1751 O O . ASP B 1 99 ? 20.930 2.697 -7.322 1.00 10.43 98 ASP B O 1
ATOM 1756 N N . PHE B 1 100 ? 20.147 4.633 -8.167 1.00 10.13 99 PHE B N 1
ATOM 1757 C CA . PHE B 1 100 ? 21.429 5.351 -8.167 1.00 9.18 99 PHE B CA 1
ATOM 1758 C C . PHE B 1 100 ? 21.355 6.425 -7.100 1.00 9.10 99 PHE B C 1
ATOM 1759 O O . PHE B 1 100 ? 20.474 7.276 -7.164 1.00 9.84 99 PHE B O 1
ATOM 1767 N N . LYS B 1 101 ? 22.267 6.404 -6.127 1.00 9.07 100 LYS B N 1
ATOM 1768 C CA . LYS B 1 101 ? 22.301 7.400 -5.054 1.00 9.78 100 LYS B CA 1
ATOM 1769 C C . LYS B 1 101 ? 23.712 7.908 -4.837 1.00 8.77 100 LYS B C 1
ATOM 1770 O O . LYS B 1 101 ? 24.663 7.125 -4.849 1.00 8.92 100 LYS B O 1
ATOM 1776 N N . THR B 1 102 ? 23.829 9.209 -4.584 1.00 9.39 101 THR B N 1
ATOM 1777 C CA A THR B 1 102 ? 25.099 9.882 -4.352 0.50 9.19 101 THR B CA 1
ATOM 1778 C CA B THR B 1 102 ? 25.108 9.865 -4.327 0.50 10.20 101 THR B CA 1
ATOM 1779 C C . THR B 1 102 ? 25.171 10.317 -2.878 1.00 9.12 101 THR B C 1
ATOM 1780 O O . THR B 1 102 ? 24.171 10.709 -2.282 1.00 11.45 101 THR B O 1
ATOM 1787 N N . TYR B 1 103 ? 26.367 10.268 -2.311 1.00 8.00 102 TYR B N 1
ATOM 1788 C CA . TYR B 1 103 ? 26.642 10.592 -0.931 1.00 8.16 102 TYR B CA 1
ATOM 1789 C C . TYR B 1 103 ? 27.922 11.376 -0.798 1.00 8.29 102 TYR B C 1
ATOM 1790 O O . TYR B 1 103 ? 28.808 11.266 -1.639 1.00 8.44 102 TYR B O 1
ATOM 1799 N N . GLN B 1 104 ? 28.033 12.097 0.303 1.00 8.74 103 GLN B N 1
ATOM 1800 C CA A GLN B 1 104 ? 29.302 12.670 0.706 0.50 9.11 103 GLN B CA 1
ATOM 1801 C CA B GLN B 1 104 ? 29.326 12.682 0.718 0.50 9.70 103 GLN B CA 1
ATOM 1802 C C . GLN B 1 104 ? 30.068 11.628 1.512 1.00 9.05 103 GLN B C 1
ATOM 1803 O O . GLN B 1 104 ? 29.495 10.993 2.378 1.00 10.02 103 GLN B O 1
ATOM 1814 N N . LEU B 1 105 ? 31.345 11.444 1.209 1.00 9.24 104 LEU B N 1
ATOM 1815 C CA . LEU B 1 105 ? 32.199 10.575 2.012 1.00 9.60 104 LEU B CA 1
ATOM 1816 C C . LEU B 1 105 ? 32.628 11.336 3.255 1.00 10.46 104 LEU B C 1
ATOM 1817 O O . LEU B 1 105 ? 33.194 12.413 3.155 1.00 12.60 104 LEU B O 1
ATOM 1822 N N . ALA B 1 106 ? 32.341 10.796 4.430 1.00 11.36 105 ALA B N 1
ATOM 1823 C CA . ALA B 1 106 ? 32.713 11.432 5.691 1.00 13.50 105 ALA B CA 1
ATOM 1824 C C . ALA B 1 106 ? 34.172 11.138 5.988 1.00 17.23 105 ALA B C 1
ATOM 1825 O O . ALA B 1 106 ? 34.793 11.920 6.731 1.00 20.56 105 ALA B O 1
#

Foldseek 3Di:
DKDKKKKFQWDPPCLVVLCVLVVVVQVVQCPQPQWPGKDWDDVVVSMIMMTDGNDPVSVVVVCVVPVPDPSSVVSVVTTPDDMDMDMDDDD/DKDKKKKFQWDPPCLVVLVVLVVVVQVVQCPQPQWPHKDWDDVVVSIIMMTDGNDPVSVVVVCVVPVPDPSNVCVVVTTPDDMDMDMDDDD

Nearest PDB structures (foldseek):
  3fgv-assembly1_B  TM=1.004E+00  e=2.441E-18  Ruegeria pomeroyi DSS-3
  1q8b-assembly1_A  TM=6.912E-01  e=5.758E-06  Bacillus subtilis
  2gff-assembly1_A  TM=7.461E-01  e=2.792E-05  Yersinia pestis
  4dn9-assembly1_A  TM=7.003E-01  e=1.850E-05  Chloroflexus aurantiacus J-10-fl
  5b0b-assembly2_B  TM=7.111E-01  e=9.257E-04  Cannabis sativa

InterPro domains:
  IPR007138 Antibiotic biosynthesis monooxygenase domain [PF03992] (15-77)
  IPR011008 Dimeric alpha-beta barrel [SSF54909] (15-103)

Radius of gyration: 17.05 Å; Cα contacts (8 Å, |Δi|>4): 389; chains: 2; bounding box: 27×33×51 Å

Secondary structure (DSSP, 8-state):
-EEEEEEE-BPTT-HHHHHHHHHHHHHHHHTSTTEEE----BGGGTBEE--EESSHHHHHHHHHHHTT-HHHHHGGGGBSS--EEEEEE--/-EEEEEEE-BPTT-HHHHHHHHHHHHHHHHTSTTEEE----BGGGTBEE--EES-HHHHHHHHHHHTT-HHHHGGGGTBSS--EEEEEE--

CATH classification: 3.30.70.100

Solvent-accessible surface area: 9805 Å² total